Protein AF-A0A7W8KF29-F1 (afdb_monomer)

Foldseek 3Di:
DDPPPVVSLVVLLVLLLQLLLLLLLLLLLLLDLPDDLVSLLSSLVSLLVSLLSLLQSLLCLLVVDPDRPDSLQQSLNSLVSNLVSQDVVLVVDPNSVVLSCLSVPPPLLSQSSNLSRVQVCVVVVDQDDDVPCPDDRDHSSVSVVVSLVVLLCVVPVDPVVQVCQCPDPRVCSRSNVSSVVSSVSSLSNQLSSLVSQLVSDPRPSSVCRNVVSVVSNVVSNDVSVPPDDD

Organism: NCBI:txid1141878

Structure (mmCIF, N/CA/C/O backbone):
data_AF-A0A7W8KF29-F1
#
_entry.id   AF-A0A7W8KF29-F1
#
loop_
_atom_site.group_PDB
_atom_site.id
_atom_site.type_symbol
_atom_site.label_atom_id
_atom_site.label_alt_id
_atom_site.label_comp_id
_atom_site.label_asym_id
_atom_site.label_entity_id
_atom_site.label_seq_id
_atom_site.pdbx_PDB_ins_code
_atom_site.Cartn_x
_atom_site.Cartn_y
_atom_site.Cartn_z
_atom_site.occupancy
_atom_site.B_iso_or_equiv
_atom_site.auth_seq_id
_atom_site.auth_comp_id
_atom_site.auth_asym_id
_atom_site.auth_atom_id
_atom_site.pdbx_PDB_model_num
ATOM 1 N N . MET A 1 1 ? -20.566 -0.321 24.580 1.00 41.62 1 MET A N 1
ATOM 2 C CA . MET A 1 1 ? -19.941 -1.219 25.577 1.00 41.62 1 MET A CA 1
ATOM 3 C C . MET A 1 1 ? -18.452 -0.924 25.613 1.00 41.62 1 MET A C 1
ATOM 5 O O . MET A 1 1 ? -17.899 -0.627 24.564 1.00 41.62 1 MET A O 1
ATOM 9 N N . ALA A 1 2 ? -17.842 -0.889 26.799 1.00 40.31 2 ALA A N 1
ATOM 10 C CA . ALA A 1 2 ? -16.456 -0.461 26.976 1.00 40.31 2 ALA A CA 1
ATOM 11 C C . ALA A 1 2 ? -15.478 -1.483 26.369 1.00 40.31 2 ALA A C 1
ATOM 13 O O . ALA A 1 2 ? -15.371 -2.606 26.848 1.00 40.31 2 ALA A O 1
ATOM 14 N N . THR A 1 3 ? -14.762 -1.076 25.321 1.00 52.34 3 THR A N 1
ATOM 15 C CA . THR A 1 3 ? -13.618 -1.769 24.702 1.00 52.34 3 THR A CA 1
ATOM 16 C C . THR A 1 3 ? -12.354 -1.676 25.575 1.00 52.34 3 THR A C 1
ATOM 18 O O . THR A 1 3 ? -11.276 -1.374 25.071 1.00 52.34 3 THR A O 1
ATOM 21 N N . ASP A 1 4 ? -12.496 -1.891 26.884 1.00 54.28 4 ASP A N 1
ATOM 22 C CA . ASP A 1 4 ? -11.399 -1.909 27.867 1.00 54.28 4 ASP A CA 1
ATOM 23 C C . ASP A 1 4 ? -11.027 -3.348 28.271 1.00 54.28 4 ASP A C 1
ATOM 25 O O . ASP A 1 4 ? -10.423 -3.576 29.317 1.00 54.28 4 ASP A O 1
ATOM 29 N N . ASP A 1 5 ? -11.383 -4.338 27.446 1.00 64.25 5 ASP A N 1
ATOM 30 C CA . ASP A 1 5 ? -10.920 -5.712 27.626 1.00 64.25 5 ASP A CA 1
ATOM 31 C C . ASP A 1 5 ? -9.415 -5.793 27.284 1.00 64.25 5 ASP A C 1
ATOM 33 O O . ASP A 1 5 ? -9.029 -5.584 26.124 1.00 64.25 5 ASP A O 1
ATOM 37 N N . PRO A 1 6 ? -8.539 -6.088 28.264 1.00 60.31 6 PRO A N 1
ATOM 38 C CA . PRO A 1 6 ? -7.101 -6.179 28.038 1.00 60.31 6 PRO A CA 1
ATOM 39 C C . PRO A 1 6 ? -6.723 -7.289 27.045 1.00 60.31 6 PRO A C 1
ATOM 41 O O . PRO A 1 6 ? -5.713 -7.151 26.355 1.00 60.31 6 PRO A O 1
ATOM 44 N N . VAL A 1 7 ? -7.527 -8.353 26.918 1.00 65.62 7 VAL A N 1
ATOM 45 C CA . VAL A 1 7 ? -7.293 -9.442 25.954 1.00 65.62 7 VAL A CA 1
ATOM 46 C C . VAL A 1 7 ? -7.545 -8.955 24.529 1.00 65.62 7 VAL A C 1
ATOM 48 O O . VAL A 1 7 ? -6.733 -9.198 23.634 1.00 65.62 7 VAL A O 1
ATOM 51 N N . PHE A 1 8 ? -8.626 -8.201 24.322 1.00 70.19 8 PHE A N 1
ATOM 52 C CA . PHE A 1 8 ? -8.929 -7.581 23.033 1.00 70.19 8 PHE A CA 1
ATOM 53 C C . PHE A 1 8 ? -7.861 -6.551 22.640 1.00 70.19 8 PHE A C 1
ATOM 55 O O . PHE A 1 8 ? -7.354 -6.582 21.520 1.00 70.19 8 PHE A O 1
ATOM 62 N N . ALA A 1 9 ? -7.461 -5.680 23.572 1.00 66.25 9 ALA A N 1
ATOM 63 C CA . ALA A 1 9 ? -6.418 -4.682 23.334 1.00 66.25 9 ALA A CA 1
ATOM 64 C C . ALA A 1 9 ? -5.070 -5.320 22.954 1.00 66.25 9 ALA A C 1
ATOM 66 O O . ALA A 1 9 ? -4.414 -4.856 22.021 1.00 66.25 9 ALA A O 1
ATOM 67 N N . PHE A 1 10 ? -4.690 -6.405 23.634 1.00 67.62 10 PHE A N 1
ATOM 68 C CA . PHE A 1 10 ? -3.483 -7.172 23.331 1.00 67.62 10 PHE A CA 1
ATOM 69 C C . PHE A 1 10 ? -3.561 -7.856 21.959 1.00 67.62 10 PHE A C 1
ATOM 71 O O . PHE A 1 10 ? -2.603 -7.810 21.191 1.00 67.62 10 PHE A O 1
ATOM 78 N N . SER A 1 11 ? -4.714 -8.431 21.605 1.00 79.94 11 SER A N 1
ATOM 79 C CA . SER A 1 11 ? -4.923 -9.017 20.276 1.00 79.94 11 SER A CA 1
ATOM 80 C C . SER A 1 11 ? -4.808 -7.967 19.168 1.00 79.94 11 SER A C 1
ATOM 82 O O . SER A 1 11 ? -4.159 -8.217 18.158 1.00 79.94 11 SER A O 1
ATOM 84 N N . VAL A 1 12 ? -5.402 -6.785 19.350 1.00 81.19 12 VAL A N 1
ATOM 85 C CA . VAL A 1 12 ? -5.306 -5.676 18.385 1.00 81.19 12 VAL A CA 1
ATOM 86 C C . VAL A 1 12 ? -3.857 -5.223 18.212 1.00 81.19 12 VAL A C 1
ATOM 88 O O . VAL A 1 12 ? -3.416 -4.981 17.091 1.00 81.19 12 VAL A O 1
ATOM 91 N N . GLU A 1 13 ? -3.104 -5.136 19.306 1.00 83.50 13 GLU A N 1
ATOM 92 C CA . GLU A 1 13 ? -1.689 -4.776 19.274 1.00 83.50 13 GLU A CA 1
ATOM 93 C C . GLU A 1 13 ? -0.847 -5.774 18.472 1.00 83.50 13 GLU A C 1
ATOM 95 O O . GLU A 1 13 ? -0.068 -5.373 17.609 1.00 83.50 13 GLU A O 1
ATOM 100 N N . GLN A 1 14 ? -1.047 -7.072 18.699 1.00 85.12 14 GLN A N 1
ATOM 101 C CA . GLN A 1 14 ? -0.338 -8.114 17.959 1.00 85.12 14 GLN A CA 1
ATOM 102 C C . GLN A 1 14 ? -0.654 -8.091 16.463 1.00 85.12 14 GLN A C 1
ATOM 104 O O . GLN A 1 14 ? 0.243 -8.274 15.641 1.00 85.12 14 GLN A O 1
ATOM 109 N N . GLU A 1 15 ? -1.918 -7.884 16.095 1.00 87.19 15 GLU A N 1
ATOM 110 C CA . GLU A 1 15 ? -2.319 -7.810 14.689 1.00 87.19 15 GLU A CA 1
ATOM 111 C C . GLU A 1 15 ? -1.763 -6.548 14.011 1.00 87.19 15 GLU A C 1
ATOM 113 O O . GLU A 1 15 ? -1.320 -6.620 12.865 1.00 87.19 15 GLU A O 1
ATOM 118 N N . LEU A 1 16 ? -1.686 -5.421 14.731 1.00 88.06 16 LEU A N 1
ATOM 119 C CA . LEU A 1 16 ? -1.001 -4.214 14.256 1.00 88.06 16 LEU A CA 1
ATOM 120 C C . LEU A 1 16 ? 0.494 -4.430 14.050 1.00 88.06 16 LEU A C 1
ATOM 122 O O . LEU A 1 16 ? 1.040 -3.958 13.056 1.00 88.06 16 LEU A O 1
ATOM 126 N N . ASP A 1 17 ? 1.163 -5.122 14.968 1.00 88.19 17 ASP A N 1
ATOM 127 C CA . ASP A 1 17 ? 2.595 -5.385 14.847 1.00 88.19 17 ASP A CA 1
ATOM 128 C C . ASP A 1 17 ? 2.909 -6.321 13.686 1.00 88.19 17 ASP A C 1
ATOM 130 O O . ASP A 1 17 ? 3.855 -6.076 12.938 1.00 88.19 17 ASP A O 1
ATOM 134 N N . LYS A 1 18 ? 2.090 -7.357 13.487 1.00 90.06 18 LYS A N 1
ATOM 135 C CA . LYS A 1 18 ? 2.206 -8.246 12.325 1.00 90.06 18 LYS A CA 1
ATOM 136 C C . LYS A 1 18 ? 2.009 -7.467 11.026 1.00 90.06 18 LYS A C 1
ATOM 138 O O . LYS A 1 18 ? 2.866 -7.549 10.145 1.00 90.06 18 LYS A O 1
ATOM 143 N N . ALA A 1 19 ? 0.940 -6.674 10.932 1.00 92.25 19 ALA A N 1
ATOM 144 C CA . ALA A 1 19 ? 0.649 -5.875 9.746 1.00 92.25 19 ALA A CA 1
ATOM 145 C C . ALA A 1 19 ? 1.780 -4.878 9.454 1.00 92.25 19 ALA A C 1
ATOM 147 O O . ALA A 1 19 ? 2.290 -4.819 8.334 1.00 92.25 19 ALA A O 1
ATOM 148 N N . GLY A 1 20 ? 2.219 -4.146 10.480 1.00 91.38 20 GLY A N 1
ATOM 149 C CA . GLY A 1 20 ? 3.298 -3.170 10.392 1.00 91.38 20 GLY A CA 1
ATOM 150 C C . GLY A 1 20 ? 4.632 -3.795 9.985 1.00 91.38 20 GLY A C 1
ATOM 151 O O . GLY A 1 20 ? 5.314 -3.263 9.113 1.00 91.38 20 GLY A O 1
ATOM 152 N N . ALA A 1 21 ? 4.989 -4.961 10.529 1.00 91.94 21 ALA A N 1
ATOM 153 C CA . ALA A 1 21 ? 6.215 -5.664 10.154 1.00 91.94 21 ALA A CA 1
ATOM 154 C C . ALA A 1 21 ? 6.202 -6.125 8.685 1.00 91.94 21 ALA A C 1
ATOM 156 O O . ALA A 1 21 ? 7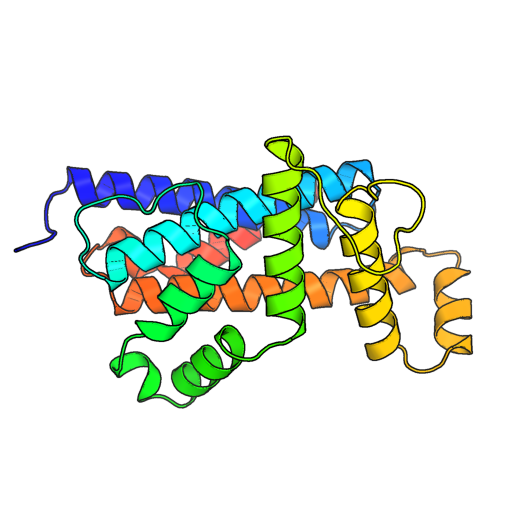.196 -5.953 7.975 1.00 91.94 21 ALA A O 1
ATOM 157 N N . LEU A 1 22 ? 5.076 -6.672 8.210 1.00 94.44 22 LEU A N 1
ATOM 158 C CA . LEU A 1 22 ? 4.904 -7.048 6.803 1.00 94.44 22 LEU A CA 1
ATOM 159 C C . LEU A 1 22 ? 5.031 -5.820 5.890 1.00 94.44 22 LEU A C 1
ATOM 161 O O . LEU A 1 22 ? 5.858 -5.810 4.979 1.00 94.44 22 LEU A O 1
ATOM 165 N N . LEU A 1 23 ? 4.289 -4.749 6.180 1.00 95.62 23 LEU A N 1
ATOM 166 C CA . LEU A 1 23 ? 4.317 -3.513 5.395 1.00 95.62 23 LEU A CA 1
ATOM 167 C C . LEU A 1 23 ? 5.706 -2.869 5.383 1.00 95.62 23 LEU A C 1
ATOM 169 O O . LEU A 1 23 ? 6.182 -2.462 4.325 1.00 95.62 23 LEU A O 1
ATOM 173 N N . ALA A 1 24 ? 6.387 -2.808 6.528 1.00 93.62 24 ALA A N 1
ATOM 174 C CA . ALA A 1 24 ? 7.739 -2.270 6.623 1.00 93.62 24 ALA A CA 1
ATOM 175 C C . ALA A 1 24 ? 8.726 -3.075 5.768 1.00 93.62 24 ALA A C 1
ATOM 177 O O . ALA A 1 24 ? 9.513 -2.492 5.018 1.00 93.62 24 ALA A O 1
ATOM 178 N N . ARG A 1 25 ? 8.653 -4.411 5.823 1.00 92.69 25 ARG A N 1
ATOM 179 C CA . ARG A 1 25 ? 9.516 -5.302 5.039 1.00 92.69 25 ARG A CA 1
ATOM 180 C C . ARG A 1 25 ? 9.241 -5.211 3.536 1.00 92.69 25 ARG A C 1
ATOM 182 O O . ARG A 1 25 ? 10.200 -5.190 2.757 1.00 92.69 25 ARG A O 1
ATOM 189 N N . GLY A 1 26 ? 7.971 -5.122 3.142 1.00 93.81 26 GLY A N 1
ATOM 190 C CA . GLY A 1 26 ? 7.542 -4.939 1.755 1.00 93.81 26 GLY A CA 1
ATOM 191 C C . GLY A 1 26 ? 7.970 -3.583 1.194 1.00 93.81 26 GLY A C 1
ATOM 192 O O . GLY A 1 26 ? 8.605 -3.523 0.146 1.00 93.81 26 GLY A O 1
ATOM 193 N N . LEU A 1 27 ? 7.731 -2.493 1.930 1.00 94.50 27 LEU A N 1
ATOM 194 C CA . LEU A 1 27 ? 8.137 -1.136 1.541 1.00 94.50 27 LEU A CA 1
ATOM 195 C C . LEU A 1 27 ? 9.655 -0.958 1.486 1.00 94.50 27 LEU A C 1
ATOM 197 O O . LEU A 1 27 ? 10.154 -0.202 0.653 1.00 94.50 27 LEU A O 1
ATOM 201 N N . ALA A 1 28 ? 10.395 -1.614 2.377 1.00 91.19 28 ALA A N 1
ATOM 202 C CA . ALA A 1 28 ? 11.850 -1.623 2.324 1.00 91.19 28 ALA A CA 1
ATOM 203 C C . ALA A 1 28 ? 12.361 -2.441 1.127 1.00 91.19 28 ALA A C 1
ATOM 205 O O . ALA A 1 28 ? 13.316 -2.030 0.477 1.00 91.19 28 ALA A O 1
ATOM 206 N N . GLY A 1 29 ? 11.695 -3.552 0.790 1.00 90.44 29 GLY A N 1
ATOM 207 C CA . GLY A 1 29 ? 11.991 -4.324 -0.416 1.00 90.44 29 GLY A CA 1
ATOM 208 C C . GLY A 1 29 ? 11.665 -3.573 -1.712 1.00 90.44 29 GLY A C 1
ATOM 209 O O . GLY A 1 29 ? 12.460 -3.630 -2.644 1.00 90.44 29 GLY A O 1
ATOM 210 N N . GLN A 1 30 ? 10.562 -2.816 -1.760 1.00 91.19 30 GLN A N 1
ATOM 211 C CA . GLN A 1 30 ? 10.228 -1.967 -2.911 1.00 91.19 30 GLN A CA 1
ATOM 212 C C . GLN A 1 30 ? 11.326 -0.930 -3.155 1.00 91.19 30 GLN A C 1
ATOM 214 O O . GLN A 1 30 ? 11.733 -0.728 -4.288 1.00 91.19 30 GLN A O 1
ATOM 219 N N . ARG A 1 31 ? 11.863 -0.316 -2.095 1.00 89.94 31 ARG A N 1
ATOM 220 C CA . ARG A 1 31 ? 12.940 0.686 -2.187 1.00 89.94 31 ARG A CA 1
ATOM 221 C C . ARG A 1 31 ? 14.338 0.091 -2.387 1.00 89.94 31 ARG A C 1
ATOM 223 O O . ARG A 1 31 ? 15.312 0.838 -2.342 1.00 89.94 31 ARG A O 1
ATOM 230 N N . ALA A 1 32 ? 14.469 -1.226 -2.540 1.00 84.88 32 ALA A N 1
ATOM 231 C CA . ALA A 1 32 ? 15.774 -1.858 -2.657 1.00 84.88 32 ALA A CA 1
ATOM 232 C C . ALA A 1 32 ? 16.368 -1.676 -4.071 1.00 84.88 32 ALA A C 1
ATOM 234 O O . ALA A 1 32 ? 15.650 -1.839 -5.060 1.00 84.88 32 ALA A O 1
ATOM 235 N N . PRO A 1 33 ? 17.691 -1.455 -4.190 1.00 72.31 33 PRO A N 1
ATOM 236 C CA . PRO A 1 33 ? 18.359 -1.252 -5.480 1.00 72.31 33 PRO A CA 1
ATOM 237 C C . PRO A 1 33 ? 18.442 -2.525 -6.345 1.00 72.31 33 PRO A C 1
ATOM 239 O O . PRO A 1 33 ? 18.649 -2.443 -7.552 1.00 72.31 33 PRO A O 1
ATOM 242 N N . HIS A 1 34 ? 18.268 -3.717 -5.759 1.00 69.19 34 HIS A N 1
ATOM 243 C CA . HIS A 1 34 ? 18.339 -5.013 -6.455 1.00 69.19 34 HIS A CA 1
ATOM 244 C C . HIS A 1 34 ? 16.956 -5.640 -6.662 1.00 69.19 34 HIS A C 1
ATOM 246 O O . HIS A 1 34 ? 16.685 -6.779 -6.273 1.00 69.19 34 HIS A O 1
ATOM 252 N N . TYR A 1 35 ? 16.064 -4.863 -7.264 1.00 69.19 35 TYR A N 1
ATOM 253 C CA . TYR A 1 35 ? 14.686 -5.251 -7.520 1.00 69.19 35 TYR A CA 1
ATOM 254 C C . TYR A 1 35 ? 14.589 -6.231 -8.707 1.00 69.19 35 TYR A C 1
ATOM 256 O O . TYR A 1 35 ? 14.689 -5.846 -9.870 1.00 69.19 35 TYR A O 1
ATOM 264 N N . THR A 1 36 ? 14.440 -7.525 -8.406 1.00 74.25 36 THR A N 1
ATOM 265 C CA . THR A 1 36 ? 14.268 -8.626 -9.380 1.00 74.25 36 THR A CA 1
ATOM 266 C C . THR A 1 36 ? 12.836 -9.167 -9.364 1.00 74.25 36 THR A C 1
ATOM 268 O O . THR A 1 36 ? 12.088 -8.884 -8.433 1.00 74.25 36 THR A O 1
ATOM 271 N N . ASP A 1 37 ? 12.448 -10.003 -10.334 1.00 71.75 37 ASP A N 1
ATOM 272 C CA . ASP A 1 37 ? 11.105 -10.613 -10.363 1.00 71.75 37 ASP A CA 1
ATOM 273 C C . ASP A 1 37 ? 10.808 -11.460 -9.110 1.00 71.75 37 ASP A C 1
ATOM 275 O O . ASP A 1 37 ? 9.741 -11.334 -8.510 1.00 71.75 37 ASP A O 1
ATOM 279 N N . THR A 1 38 ? 11.781 -12.244 -8.633 1.00 74.31 38 THR A N 1
ATOM 280 C CA . THR A 1 38 ? 11.658 -12.992 -7.369 1.00 74.31 38 THR A CA 1
ATOM 281 C C . THR A 1 38 ? 11.524 -12.056 -6.165 1.00 74.31 38 THR A C 1
ATOM 283 O O . THR A 1 38 ? 10.749 -12.328 -5.247 1.00 74.31 38 THR A O 1
ATOM 286 N N . ALA A 1 39 ? 12.252 -10.933 -6.157 1.00 82.94 39 ALA A N 1
ATOM 287 C CA . ALA A 1 39 ? 12.117 -9.928 -5.105 1.00 82.94 39 ALA A CA 1
ATOM 288 C C . ALA A 1 39 ? 10.740 -9.246 -5.153 1.00 82.94 39 ALA A C 1
ATOM 290 O O . ALA A 1 39 ? 10.134 -9.047 -4.103 1.00 82.94 39 ALA A O 1
ATOM 291 N N . ARG A 1 40 ? 10.216 -8.965 -6.353 1.00 87.56 40 ARG A N 1
ATOM 292 C CA . ARG A 1 40 ? 8.888 -8.381 -6.575 1.00 87.56 40 ARG A CA 1
ATOM 293 C C . ARG A 1 40 ? 7.782 -9.266 -6.013 1.00 87.56 40 ARG A C 1
ATOM 295 O O . ARG A 1 40 ? 6.943 -8.758 -5.278 1.00 87.56 40 ARG A O 1
ATOM 302 N N . PHE A 1 41 ? 7.821 -10.578 -6.251 1.00 88.50 41 PHE A N 1
ATOM 303 C CA . PHE A 1 41 ? 6.855 -11.508 -5.651 1.00 88.50 41 PHE A CA 1
ATOM 304 C C . PHE A 1 41 ? 6.836 -11.413 -4.116 1.00 88.50 41 PHE A C 1
ATOM 306 O O . PHE A 1 41 ? 5.773 -11.299 -3.509 1.00 88.50 41 PHE A O 1
ATOM 313 N N . LEU A 1 42 ? 8.012 -11.432 -3.476 1.00 90.12 42 LEU A N 1
ATOM 314 C CA . LEU A 1 42 ? 8.120 -11.334 -2.015 1.00 90.12 42 LEU A CA 1
ATOM 315 C C . LEU A 1 42 ? 7.673 -9.963 -1.488 1.00 90.12 42 LEU A C 1
ATOM 317 O O . LEU A 1 42 ? 7.055 -9.884 -0.430 1.00 90.12 42 LEU A O 1
ATOM 321 N N . VAL A 1 43 ? 7.948 -8.887 -2.228 1.00 92.31 43 VAL A N 1
ATOM 322 C CA . VAL A 1 43 ? 7.463 -7.539 -1.906 1.00 92.31 43 VAL A CA 1
ATOM 323 C C . VAL A 1 43 ? 5.941 -7.486 -1.971 1.00 92.31 43 VAL A C 1
ATOM 325 O O . VAL A 1 43 ? 5.313 -7.037 -1.017 1.00 92.31 43 VAL A O 1
ATOM 328 N N . MET A 1 44 ? 5.335 -7.993 -3.044 1.00 93.94 44 MET A N 1
ATOM 329 C CA . MET A 1 44 ? 3.879 -8.034 -3.197 1.00 93.94 44 MET A CA 1
ATOM 330 C C . MET A 1 44 ? 3.221 -8.914 -2.127 1.00 93.94 44 MET A C 1
ATOM 332 O O . MET A 1 44 ? 2.188 -8.537 -1.584 1.00 93.94 44 MET A O 1
ATOM 336 N N . LEU A 1 45 ? 3.846 -10.039 -1.760 1.00 93.00 45 LEU A N 1
ATOM 337 C CA . LEU A 1 45 ? 3.440 -10.890 -0.637 1.00 93.00 45 LEU A CA 1
ATOM 338 C C . LEU A 1 45 ? 3.362 -10.119 0.680 1.00 93.00 45 LEU A C 1
ATOM 340 O O . LEU A 1 45 ? 2.340 -10.178 1.367 1.00 93.00 45 LEU A O 1
ATOM 344 N N . ASP A 1 46 ? 4.433 -9.409 1.016 1.00 95.25 46 ASP A N 1
ATOM 345 C CA . ASP A 1 46 ? 4.532 -8.633 2.245 1.00 95.25 46 ASP A CA 1
ATOM 346 C C . ASP A 1 46 ? 3.533 -7.466 2.254 1.00 95.25 46 ASP A C 1
ATOM 348 O O . ASP A 1 46 ? 2.798 -7.275 3.225 1.00 95.25 46 ASP A O 1
ATOM 352 N N . LEU A 1 47 ? 3.460 -6.716 1.152 1.00 96.56 47 LEU A N 1
ATOM 353 C CA . LEU A 1 47 ? 2.562 -5.571 1.009 1.00 96.56 47 LEU A CA 1
ATOM 354 C C . LEU A 1 47 ? 1.090 -5.986 1.063 1.00 96.56 47 LEU A C 1
ATOM 356 O O . LEU A 1 47 ? 0.325 -5.372 1.802 1.00 96.56 47 LEU A O 1
ATOM 360 N N . ALA A 1 48 ? 0.693 -7.022 0.322 1.00 94.94 48 ALA A N 1
ATOM 361 C CA . ALA A 1 48 ? -0.698 -7.456 0.272 1.00 94.94 48 ALA A CA 1
ATOM 362 C C . ALA A 1 48 ? -1.162 -8.002 1.628 1.00 94.94 48 ALA A C 1
ATOM 364 O O . ALA A 1 48 ? -2.179 -7.553 2.154 1.00 94.94 48 ALA A O 1
ATOM 365 N N . GLY A 1 49 ? -0.369 -8.887 2.245 1.00 93.12 49 GLY A N 1
ATOM 366 C CA . GLY A 1 49 ? -0.711 -9.467 3.544 1.00 93.12 49 GLY A CA 1
ATOM 367 C C . GLY A 1 49 ? -0.789 -8.417 4.654 1.00 93.12 49 GLY A C 1
ATOM 368 O O . GLY A 1 49 ? -1.740 -8.408 5.438 1.00 93.12 49 GLY A O 1
ATOM 369 N N . GLY A 1 50 ? 0.179 -7.497 4.695 1.00 94.81 50 GLY A N 1
ATOM 370 C CA . GLY A 1 50 ? 0.193 -6.424 5.682 1.00 94.81 50 GLY A CA 1
ATOM 371 C C . GLY A 1 50 ? -0.939 -5.413 5.480 1.00 94.81 50 GLY A C 1
ATOM 372 O O . GLY A 1 50 ? -1.601 -5.027 6.445 1.00 94.81 50 GLY A O 1
ATOM 373 N N . LEU A 1 51 ? -1.221 -5.028 4.231 1.00 95.56 51 LEU A N 1
ATOM 374 C CA . LEU A 1 51 ? -2.301 -4.094 3.922 1.00 95.56 51 LEU A CA 1
ATOM 375 C C . LEU A 1 51 ? -3.674 -4.706 4.204 1.00 95.56 51 LEU A C 1
ATOM 377 O O . LEU A 1 51 ? -4.521 -4.028 4.784 1.00 95.56 51 LEU A O 1
ATOM 381 N N . ARG A 1 52 ? -3.884 -5.984 3.862 1.00 93.88 52 ARG A N 1
ATOM 382 C CA . ARG A 1 52 ? -5.105 -6.723 4.204 1.00 93.88 52 ARG A CA 1
ATOM 383 C C . ARG A 1 52 ? -5.376 -6.645 5.693 1.00 93.88 52 ARG A C 1
ATOM 385 O O . ARG A 1 52 ? -6.434 -6.177 6.099 1.00 93.88 52 ARG A O 1
ATOM 392 N N . GLN A 1 53 ? -4.410 -7.076 6.495 1.00 91.56 53 GLN A N 1
ATOM 393 C CA . GLN A 1 53 ? -4.554 -7.138 7.943 1.00 91.56 53 GLN A CA 1
ATOM 394 C C . GLN A 1 53 ? -4.857 -5.754 8.532 1.00 91.56 53 GLN A C 1
ATOM 396 O O . GLN A 1 53 ? -5.765 -5.616 9.352 1.00 91.56 53 GLN A O 1
ATOM 401 N N . LEU A 1 54 ? -4.168 -4.713 8.053 1.00 91.75 54 LEU A N 1
ATOM 402 C CA . LEU A 1 54 ? -4.389 -3.343 8.506 1.00 91.75 54 LEU A CA 1
ATOM 403 C C . LEU A 1 54 ? -5.771 -2.802 8.110 1.00 91.75 54 LEU A C 1
ATOM 405 O O . LEU A 1 54 ? -6.453 -2.205 8.942 1.00 91.75 54 LEU A O 1
ATOM 409 N N . LEU A 1 55 ? -6.208 -3.022 6.868 1.00 92.19 55 LEU A N 1
ATOM 410 C CA . LEU A 1 55 ? -7.522 -2.589 6.386 1.00 92.19 55 LEU A CA 1
ATOM 411 C C . LEU A 1 55 ? -8.663 -3.337 7.078 1.00 92.19 55 LEU A C 1
ATOM 413 O O . LEU A 1 55 ? -9.670 -2.726 7.428 1.00 92.19 55 LEU A O 1
ATOM 417 N N . GLN A 1 56 ? -8.507 -4.639 7.315 1.00 89.19 56 GLN A N 1
ATOM 418 C CA . GLN A 1 56 ? -9.478 -5.438 8.058 1.00 89.19 56 GLN A CA 1
ATOM 419 C C . GLN A 1 56 ? -9.625 -4.932 9.492 1.00 89.19 56 GLN A C 1
ATOM 421 O O . GLN A 1 56 ? -10.743 -4.765 9.981 1.00 89.19 56 GLN A O 1
ATOM 426 N N . LEU A 1 57 ? -8.501 -4.632 10.146 1.00 87.25 57 LEU A N 1
ATOM 427 C CA . LEU A 1 57 ? -8.504 -4.061 11.483 1.00 87.25 57 LEU A CA 1
ATOM 428 C C . LEU A 1 57 ? -9.135 -2.661 11.499 1.00 87.25 57 LEU A C 1
ATOM 430 O O . LEU A 1 57 ? -9.960 -2.371 12.365 1.00 87.25 57 LEU A O 1
ATOM 434 N N . ALA A 1 58 ? -8.796 -1.809 10.528 1.00 86.44 58 ALA A N 1
ATOM 435 C CA . ALA A 1 58 ? -9.398 -0.489 10.368 1.00 86.44 58 ALA A CA 1
ATOM 436 C C . ALA A 1 58 ? -10.911 -0.568 10.142 1.00 86.44 58 ALA A C 1
ATOM 438 O O . ALA A 1 58 ? -11.657 0.176 10.781 1.00 86.44 58 ALA A O 1
ATOM 439 N N . ALA A 1 59 ? -11.380 -1.492 9.304 1.00 84.38 59 ALA A N 1
ATOM 440 C CA . ALA A 1 59 ? -12.800 -1.721 9.077 1.00 84.38 59 ALA A CA 1
ATOM 441 C C . ALA A 1 59 ? -13.509 -2.198 10.355 1.00 84.38 59 ALA A C 1
ATOM 443 O O . ALA A 1 59 ? -14.526 -1.615 10.735 1.00 84.38 59 ALA A O 1
ATOM 444 N N . ALA A 1 60 ? -12.957 -3.196 11.054 1.00 81.38 60 ALA A N 1
ATOM 445 C CA . ALA A 1 60 ? -13.537 -3.736 12.286 1.00 81.38 60 ALA A CA 1
ATOM 446 C C . ALA A 1 60 ? -13.634 -2.670 13.393 1.00 81.38 60 ALA A C 1
ATOM 448 O O . ALA A 1 60 ? -14.697 -2.468 13.982 1.00 81.38 60 ALA A O 1
ATOM 449 N N . LEU A 1 61 ? -12.548 -1.925 13.630 1.00 78.25 61 LEU A N 1
ATOM 450 C CA . LEU A 1 61 ? -12.499 -0.902 14.678 1.00 78.25 61 LEU A CA 1
ATOM 451 C C . LEU A 1 61 ? -13.328 0.345 14.349 1.00 78.25 61 LEU A C 1
ATOM 453 O O . LEU A 1 61 ? -13.795 1.018 15.264 1.00 78.25 61 LEU A O 1
ATOM 457 N N . SER A 1 62 ? -13.539 0.656 13.068 1.00 74.88 62 SER A N 1
ATOM 458 C CA . SER A 1 62 ? -14.329 1.830 12.665 1.00 74.88 62 SER A CA 1
ATOM 459 C C . SER A 1 62 ? -15.833 1.546 12.613 1.00 74.88 62 SER A C 1
ATOM 461 O O . SER A 1 62 ? -16.639 2.434 12.883 1.00 74.88 62 SER A O 1
ATOM 463 N N . THR A 1 63 ? -16.234 0.312 12.294 1.00 70.25 63 THR A N 1
ATOM 464 C CA . THR A 1 63 ? -17.654 -0.061 12.150 1.00 70.25 63 THR A CA 1
ATOM 465 C C . THR A 1 63 ? -18.301 -0.561 13.439 1.00 70.25 63 THR A C 1
ATOM 467 O O . THR A 1 63 ? -19.514 -0.745 13.454 1.00 70.25 63 THR A O 1
ATOM 470 N N . HIS A 1 64 ? -17.532 -0.766 14.519 1.00 63.09 64 HIS A N 1
ATOM 471 C CA . HIS A 1 64 ? -17.999 -1.451 15.737 1.00 63.09 64 HIS A CA 1
ATOM 472 C C . HIS A 1 64 ? -18.679 -2.801 15.425 1.00 63.09 64 HIS A C 1
ATOM 474 O O . HIS A 1 64 ? -19.561 -3.242 16.159 1.00 63.09 64 HIS A O 1
ATOM 480 N N . SER A 1 65 ? -18.312 -3.433 14.304 1.00 52.38 65 SER A N 1
ATOM 481 C CA . SER A 1 65 ? -18.914 -4.686 13.864 1.00 52.38 65 SER A CA 1
ATOM 482 C C . SER A 1 65 ? -18.316 -5.846 14.657 1.00 52.38 65 SER A C 1
ATOM 484 O O . SER A 1 65 ? -17.095 -5.977 14.762 1.00 52.38 65 SER A O 1
ATOM 486 N N . GLU A 1 66 ? -19.181 -6.681 15.233 1.00 47.09 66 GLU A N 1
ATOM 487 C CA . GLU A 1 66 ? -18.792 -7.915 15.917 1.00 47.09 66 GLU A CA 1
ATOM 488 C C . GLU A 1 66 ? -18.396 -8.975 14.882 1.00 47.09 66 GLU A C 1
ATOM 490 O O . GLU A 1 66 ? -19.186 -9.829 14.491 1.00 47.09 66 GLU A O 1
ATOM 495 N N . GLY A 1 67 ? -17.158 -8.908 14.399 1.00 51.03 67 GLY A N 1
ATOM 496 C CA . GLY A 1 67 ? -16.573 -9.985 13.610 1.00 51.03 67 GLY A CA 1
ATOM 497 C C . GLY A 1 67 ? -15.401 -9.529 12.746 1.00 51.03 67 GLY A C 1
ATOM 498 O O . GLY A 1 67 ? -15.423 -8.417 12.215 1.00 51.03 67 GLY A O 1
ATOM 499 N N . PRO A 1 68 ? -14.362 -10.367 12.577 1.00 51.62 68 PRO A N 1
ATOM 500 C CA . PRO A 1 68 ? -13.333 -10.089 11.591 1.00 51.62 68 PRO A CA 1
ATOM 501 C C . PRO A 1 68 ? -13.985 -10.085 10.199 1.00 51.62 68 PRO A C 1
ATOM 503 O O . PRO A 1 68 ? -14.728 -11.018 9.880 1.00 51.62 68 PRO A O 1
ATOM 506 N N . PRO A 1 69 ? -13.738 -9.064 9.362 1.00 59.75 69 PRO A N 1
ATOM 507 C CA . PRO A 1 69 ? -14.221 -9.076 7.988 1.00 59.75 69 PRO A CA 1
ATOM 508 C C . PRO A 1 69 ? -13.708 -10.326 7.268 1.00 59.75 69 PRO A C 1
ATOM 510 O O . PRO A 1 69 ? -12.564 -10.748 7.471 1.00 59.75 69 PRO A O 1
ATOM 513 N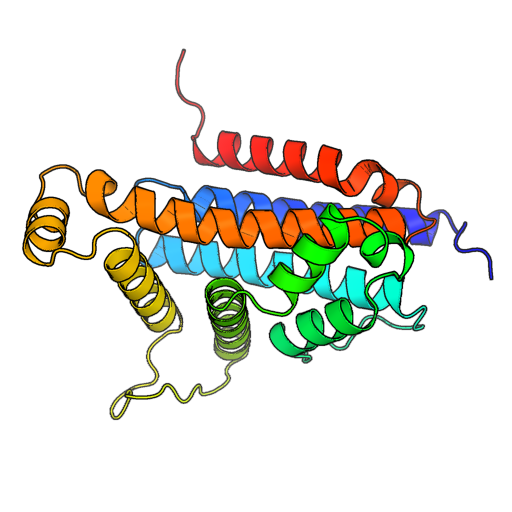 N . ASP A 1 70 ? -14.567 -10.916 6.436 1.00 66.81 70 ASP A N 1
ATOM 514 C CA . ASP A 1 70 ? -14.239 -12.120 5.681 1.00 66.81 70 ASP A CA 1
ATOM 515 C C . ASP A 1 70 ? -12.924 -11.913 4.902 1.00 66.81 70 ASP A C 1
ATOM 517 O O . ASP A 1 70 ? -12.683 -10.873 4.281 1.00 66.81 70 ASP A O 1
ATOM 521 N N . ARG A 1 71 ? -12.027 -12.902 4.970 1.00 67.25 71 ARG A N 1
ATOM 522 C CA . ARG A 1 71 ? -10.733 -12.868 4.272 1.00 67.25 71 ARG A CA 1
ATOM 523 C C . ARG A 1 71 ? -10.898 -12.859 2.756 1.00 67.25 71 ARG A C 1
ATOM 525 O O . ARG A 1 71 ? -9.943 -12.521 2.067 1.00 67.25 71 ARG A O 1
ATOM 532 N N . THR A 1 72 ? -12.084 -13.189 2.259 1.00 75.12 72 THR A N 1
ATOM 533 C CA . THR A 1 72 ? -12.433 -13.138 0.838 1.00 75.12 72 THR A CA 1
ATOM 534 C C . THR A 1 72 ? -12.748 -11.727 0.336 1.00 75.12 72 THR A C 1
ATOM 536 O O . THR A 1 72 ? -12.781 -11.519 -0.876 1.00 75.12 72 THR A O 1
ATOM 539 N N . VAL A 1 73 ? -12.964 -10.745 1.227 1.00 85.44 73 VAL A N 1
ATOM 540 C CA . VAL A 1 73 ? -13.308 -9.379 0.806 1.00 85.44 73 VAL A CA 1
ATOM 541 C C . VAL A 1 73 ? -12.124 -8.764 0.049 1.00 85.44 73 VAL A C 1
ATOM 543 O O . VAL A 1 73 ? -11.012 -8.753 0.589 1.00 85.44 73 VAL A O 1
ATOM 546 N N . PRO A 1 74 ? -12.328 -8.224 -1.166 1.00 90.62 74 PRO A N 1
ATOM 547 C CA . PRO A 1 74 ? -11.250 -7.606 -1.927 1.00 90.62 74 PRO A CA 1
ATOM 548 C C . PRO A 1 74 ? -10.594 -6.432 -1.187 1.00 90.62 74 PRO A C 1
ATOM 550 O O . PRO A 1 74 ? -11.286 -5.659 -0.518 1.00 90.62 74 PRO A O 1
ATOM 553 N N . LEU A 1 75 ? -9.277 -6.237 -1.335 1.00 93.00 75 LEU A N 1
ATOM 554 C CA . LEU A 1 75 ? -8.557 -5.135 -0.670 1.00 93.00 75 LEU A CA 1
ATOM 555 C C . LEU A 1 75 ? -9.133 -3.770 -1.034 1.00 93.00 75 LEU A C 1
ATOM 557 O O . LEU A 1 75 ? -9.257 -2.904 -0.171 1.00 93.00 75 LEU A O 1
ATOM 561 N N . LEU A 1 76 ? -9.517 -3.583 -2.299 1.00 91.06 76 LEU A N 1
ATOM 562 C CA . LEU A 1 76 ? -10.108 -2.328 -2.751 1.00 91.06 76 LEU A CA 1
ATOM 563 C C . LEU A 1 76 ? -11.456 -2.071 -2.062 1.00 91.06 76 LEU A C 1
ATOM 565 O O . LEU A 1 76 ? -11.716 -0.959 -1.613 1.00 91.06 76 LEU A O 1
ATOM 569 N N . THR A 1 77 ? -12.268 -3.115 -1.880 1.00 91.19 77 THR A N 1
ATOM 570 C CA . THR A 1 77 ? -13.528 -3.032 -1.131 1.00 91.19 77 THR A CA 1
ATOM 571 C C . THR A 1 77 ? -13.287 -2.723 0.346 1.00 91.19 77 THR A C 1
ATOM 573 O O . THR A 1 77 ? -14.025 -1.930 0.929 1.00 91.19 77 THR A O 1
ATOM 576 N N . LEU A 1 78 ? -12.245 -3.295 0.961 1.00 91.75 78 LEU A N 1
ATOM 577 C CA . LEU A 1 78 ? -11.863 -2.949 2.332 1.00 91.75 78 LEU A CA 1
ATOM 578 C C . LEU A 1 78 ? -11.411 -1.484 2.440 1.00 91.75 78 LEU A C 1
ATOM 580 O O . LEU A 1 78 ? -11.836 -0.790 3.361 1.00 91.75 78 LEU A O 1
ATOM 584 N N . LEU A 1 79 ? -10.604 -0.992 1.494 1.00 92.81 79 LEU A N 1
ATOM 585 C CA . LEU A 1 79 ? -10.189 0.412 1.440 1.00 92.81 79 LEU A CA 1
ATOM 586 C C . LEU A 1 79 ? -11.398 1.346 1.309 1.00 92.81 79 LEU A C 1
ATOM 588 O O . LEU A 1 79 ? -11.512 2.313 2.058 1.00 92.81 79 LEU A O 1
ATOM 592 N N . GLU A 1 80 ? -12.334 1.041 0.414 1.00 91.25 80 GLU A N 1
ATOM 593 C CA . GLU A 1 80 ? -13.565 1.819 0.239 1.00 91.25 80 GLU A CA 1
ATOM 594 C C . GLU A 1 80 ? -14.453 1.802 1.484 1.00 91.25 80 GLU A C 1
ATOM 596 O O . GLU A 1 80 ? -15.023 2.832 1.855 1.00 91.25 80 GLU A O 1
ATOM 601 N N . ALA A 1 81 ? -14.562 0.648 2.149 1.00 89.00 81 ALA A N 1
ATOM 602 C CA . ALA A 1 81 ? -15.295 0.528 3.400 1.00 89.00 81 ALA A CA 1
ATOM 603 C C . ALA A 1 81 ? -14.674 1.421 4.477 1.00 89.00 81 ALA A C 1
ATOM 605 O O . ALA A 1 81 ? -15.401 2.163 5.133 1.00 89.00 81 ALA A O 1
ATOM 606 N N . VAL A 1 82 ? -13.344 1.402 4.601 1.00 89.06 82 VAL A N 1
ATOM 607 C CA . VAL A 1 82 ? -12.581 2.249 5.524 1.00 89.06 82 VAL A CA 1
ATOM 608 C C . VAL A 1 82 ? -12.785 3.736 5.222 1.00 89.06 82 VAL A C 1
ATOM 610 O O . VAL A 1 82 ? -13.118 4.500 6.126 1.00 89.06 82 VAL A O 1
ATOM 613 N N . VAL A 1 83 ? -12.663 4.144 3.956 1.00 90.00 83 VAL A N 1
ATOM 614 C CA . VAL A 1 83 ? -12.882 5.532 3.518 1.00 90.00 83 VAL A CA 1
ATOM 615 C C . VAL A 1 83 ? -14.297 6.005 3.858 1.00 90.00 83 VAL A C 1
ATOM 617 O O . VAL A 1 83 ? -14.472 7.113 4.362 1.00 90.00 83 VAL A O 1
ATOM 620 N N . ARG A 1 84 ? -15.312 5.158 3.649 1.00 87.31 84 ARG A N 1
ATOM 621 C CA . ARG A 1 84 ? -16.719 5.489 3.928 1.00 87.31 84 ARG A CA 1
ATOM 622 C C . ARG A 1 84 ? -16.987 5.769 5.406 1.00 87.31 84 ARG A C 1
ATOM 624 O O . ARG A 1 84 ? -17.881 6.551 5.720 1.00 87.31 84 ARG A O 1
ATOM 631 N N . VAL A 1 85 ? -16.244 5.125 6.302 1.00 81.38 85 VAL A N 1
ATOM 632 C CA . VAL A 1 85 ? -16.399 5.268 7.757 1.00 81.38 85 VAL A CA 1
ATOM 633 C C . VAL A 1 85 ? -15.315 6.144 8.388 1.00 81.38 85 VAL A C 1
ATOM 635 O O . VAL A 1 85 ? -15.192 6.173 9.614 1.00 81.38 85 VAL A O 1
ATOM 638 N N . CYS A 1 86 ? -14.548 6.882 7.574 1.00 81.38 86 CYS A N 1
ATOM 639 C CA . CYS A 1 86 ? -13.578 7.858 8.060 1.00 81.38 86 CYS A CA 1
ATOM 640 C C . CYS A 1 86 ? -14.229 8.794 9.101 1.00 81.38 86 CYS A C 1
ATOM 642 O O . CYS A 1 86 ? -15.306 9.347 8.861 1.00 81.38 86 CYS A O 1
ATOM 644 N N . PRO A 1 87 ? -13.603 9.006 10.271 1.00 76.06 87 PRO A N 1
ATOM 645 C CA . PRO A 1 87 ? -14.184 9.767 11.351 1.00 76.06 87 PRO A CA 1
ATOM 646 C C . PRO A 1 87 ? -14.360 11.210 10.912 1.00 76.06 87 PRO A C 1
ATOM 648 O O . PRO A 1 87 ? -13.411 11.882 10.507 1.00 76.06 87 PRO A O 1
ATOM 651 N N . VAL A 1 88 ? -15.568 11.725 11.131 1.00 75.44 88 VAL A N 1
ATOM 652 C CA . VAL A 1 88 ? -15.917 13.133 10.898 1.00 75.44 88 VAL A CA 1
ATOM 653 C C . VAL A 1 88 ? -14.919 14.086 11.565 1.00 75.44 88 VAL A C 1
ATOM 655 O O . VAL A 1 88 ? -14.662 15.161 11.045 1.00 75.44 88 VAL A O 1
ATOM 658 N N . ARG A 1 89 ? -14.321 13.706 12.704 1.00 75.50 89 ARG A N 1
ATOM 659 C CA . ARG A 1 89 ? -13.299 14.521 13.385 1.00 75.50 89 ARG A CA 1
ATOM 660 C C . ARG A 1 89 ? -12.039 14.732 12.551 1.00 75.50 89 ARG A C 1
ATOM 662 O O . ARG A 1 89 ? -11.475 15.814 12.618 1.00 75.50 89 ARG A O 1
ATOM 669 N N . LEU A 1 90 ? -11.615 13.721 11.795 1.00 81.12 90 LEU A N 1
ATOM 670 C CA . LEU A 1 90 ? -10.465 13.830 10.904 1.00 81.12 90 LEU A CA 1
ATOM 671 C C . LEU A 1 90 ? -10.812 14.758 9.735 1.00 81.12 90 LEU A C 1
ATOM 673 O O . LEU A 1 90 ? -10.079 15.696 9.471 1.00 81.12 90 LEU A O 1
ATOM 677 N N . LEU A 1 91 ? -12.006 14.613 9.156 1.00 82.25 91 LEU A N 1
ATOM 678 C CA . LEU A 1 91 ? -12.508 15.501 8.098 1.00 82.25 91 LEU A CA 1
ATOM 679 C C . LEU A 1 91 ? -12.702 16.969 8.520 1.00 82.25 91 LEU A C 1
ATOM 681 O O . LEU A 1 91 ? -13.007 17.795 7.678 1.00 82.25 91 LEU A O 1
ATOM 685 N N . ARG A 1 92 ? -12.565 17.315 9.807 1.00 85.56 92 ARG A N 1
ATOM 686 C CA . ARG A 1 92 ? -12.633 18.712 10.277 1.00 85.56 92 ARG A CA 1
ATOM 687 C C . ARG A 1 92 ? -11.296 19.447 10.194 1.00 85.56 92 ARG A C 1
ATOM 689 O O . ARG A 1 92 ? -11.241 20.612 10.578 1.00 85.56 92 ARG A O 1
ATOM 696 N N . THR A 1 93 ? -10.222 18.775 9.785 1.00 86.69 93 THR A N 1
ATOM 697 C CA . THR A 1 93 ? -8.902 19.387 9.615 1.00 86.69 93 THR A CA 1
ATOM 698 C C . THR A 1 93 ? -8.490 19.334 8.150 1.00 86.69 93 THR A C 1
ATOM 700 O O . THR A 1 93 ? -8.744 18.340 7.472 1.00 86.69 93 THR A O 1
ATOM 703 N N . ASP A 1 94 ? -7.771 20.353 7.675 1.00 86.50 94 ASP A N 1
ATOM 704 C CA . ASP A 1 94 ? -7.224 20.377 6.309 1.00 86.50 94 ASP A CA 1
ATOM 705 C C . ASP A 1 94 ? -6.347 19.152 6.015 1.00 86.50 94 ASP A C 1
ATOM 707 O O . ASP A 1 94 ? -6.219 18.694 4.881 1.00 86.50 94 ASP A O 1
ATOM 711 N N . GLU A 1 95 ? -5.664 18.635 7.036 1.00 84.88 95 GLU A N 1
ATOM 712 C CA . GLU A 1 95 ? -4.868 17.415 6.932 1.00 84.88 95 GLU A CA 1
ATOM 713 C C . GLU A 1 95 ? -5.751 16.181 6.727 1.00 84.88 95 GLU A C 1
ATOM 715 O O . GLU A 1 95 ? -5.452 15.351 5.870 1.00 84.88 95 GLU A O 1
ATOM 720 N N . GLY A 1 96 ? -6.860 16.071 7.456 1.00 84.56 96 GLY A N 1
ATOM 721 C CA . GLY A 1 96 ? -7.762 14.940 7.321 1.00 84.56 96 GLY A CA 1
ATOM 722 C C . GLY A 1 96 ? -8.630 14.983 6.067 1.00 84.56 96 GLY A C 1
ATOM 723 O O . GLY A 1 96 ? -8.881 13.929 5.488 1.00 84.56 96 GLY A O 1
ATOM 724 N N . GLU A 1 97 ? -9.020 16.165 5.584 1.00 86.62 97 GLU A N 1
ATOM 725 C CA . GLU A 1 97 ? -9.654 16.315 4.267 1.00 86.62 97 GLU A CA 1
ATOM 726 C C . GLU A 1 97 ? -8.707 15.881 3.143 1.00 86.62 97 GLU A C 1
ATOM 728 O O . GLU A 1 97 ? -9.092 15.095 2.274 1.00 86.62 97 GLU A O 1
ATOM 733 N N . ARG A 1 98 ? -7.439 16.320 3.194 1.00 89.62 98 ARG A N 1
ATOM 734 C CA . ARG A 1 98 ? -6.401 15.882 2.248 1.00 89.62 98 ARG A CA 1
ATOM 735 C C . ARG A 1 98 ? -6.173 14.380 2.316 1.00 89.62 98 ARG A C 1
ATOM 737 O O . ARG A 1 98 ? -6.094 13.735 1.274 1.00 89.62 98 ARG A O 1
ATOM 744 N N . LEU A 1 99 ? -6.097 13.817 3.520 1.00 89.06 99 LEU A N 1
ATOM 745 C CA . LEU A 1 99 ? -5.913 12.383 3.702 1.00 89.06 99 LEU A CA 1
ATOM 746 C C . LEU A 1 99 ? -7.102 11.587 3.152 1.00 89.06 99 LEU A C 1
ATOM 748 O O . LEU A 1 99 ? -6.903 10.613 2.432 1.00 89.06 99 LEU A O 1
ATOM 752 N N . HIS A 1 100 ? -8.331 12.005 3.454 1.00 90.56 100 HIS A N 1
ATOM 753 C CA . HIS A 1 100 ? -9.523 11.376 2.899 1.00 90.56 100 HIS A CA 1
ATOM 754 C C . HIS A 1 100 ? -9.533 11.471 1.372 1.00 90.56 100 HIS A C 1
ATOM 756 O O . HIS A 1 100 ? -9.749 10.462 0.710 1.00 90.56 100 HIS A O 1
ATOM 762 N N . GLY A 1 101 ? -9.246 12.648 0.805 1.00 91.94 101 GLY A N 1
ATOM 763 C CA . GLY A 1 101 ? -9.145 12.839 -0.643 1.00 91.94 101 GLY A CA 1
ATOM 764 C C . GLY A 1 101 ? -8.092 11.934 -1.287 1.00 91.94 101 GLY A C 1
ATOM 765 O O . GLY A 1 101 ? -8.355 11.336 -2.327 1.00 91.94 101 GLY A O 1
ATOM 766 N N . PHE A 1 102 ? -6.939 11.767 -0.638 1.00 94.56 102 PHE A N 1
ATOM 767 C CA . PHE A 1 102 ? -5.895 10.841 -1.068 1.00 94.56 102 PHE A CA 1
ATOM 768 C C . PHE A 1 102 ? -6.378 9.382 -1.042 1.00 94.56 102 PHE A C 1
ATOM 770 O O . PHE A 1 102 ? -6.358 8.716 -2.075 1.00 94.56 102 PHE A O 1
ATOM 777 N N . LEU A 1 103 ? -6.885 8.893 0.096 1.00 91.81 103 LEU A N 1
ATOM 778 C CA . LEU A 1 103 ? -7.367 7.509 0.228 1.00 91.81 103 LEU A CA 1
ATOM 779 C C . LEU A 1 103 ? -8.546 7.207 -0.714 1.00 91.81 103 LEU A C 1
ATOM 781 O O . LEU A 1 103 ? -8.675 6.093 -1.217 1.00 91.81 103 LEU A O 1
ATOM 785 N N . ALA A 1 104 ? -9.402 8.199 -0.960 1.00 91.50 104 ALA A N 1
ATOM 786 C CA . ALA A 1 104 ? -10.593 8.078 -1.792 1.00 91.50 104 ALA A CA 1
ATOM 787 C C . ALA A 1 104 ? -10.340 8.318 -3.286 1.00 91.50 104 ALA A C 1
ATOM 789 O O . ALA A 1 104 ? -11.250 8.084 -4.084 1.00 91.50 104 ALA A O 1
ATOM 790 N N . GLY A 1 105 ? -9.182 8.846 -3.678 1.00 91.69 105 GLY A N 1
ATOM 791 C CA . GLY A 1 105 ? -9.028 9.470 -4.993 1.00 91.69 105 GLY A CA 1
ATOM 792 C C . GLY A 1 105 ? -7.690 9.257 -5.681 1.00 91.69 105 GLY A C 1
ATOM 793 O O . GLY A 1 105 ? -7.638 9.438 -6.896 1.00 91.69 105 GLY A O 1
ATOM 794 N N . ASP A 1 106 ? -6.634 8.858 -4.969 1.00 96.50 106 ASP A N 1
ATOM 795 C CA . ASP A 1 106 ? -5.320 8.703 -5.589 1.00 96.50 106 ASP A CA 1
ATOM 796 C C . ASP A 1 106 ? -5.319 7.518 -6.580 1.00 96.50 106 ASP A C 1
ATOM 798 O O . ASP A 1 106 ? -5.597 6.375 -6.191 1.00 96.50 106 ASP A O 1
ATOM 802 N N . PRO A 1 107 ? -5.051 7.765 -7.877 1.00 95.06 107 PRO A N 1
ATOM 803 C CA . PRO A 1 107 ? -5.151 6.733 -8.902 1.00 95.06 107 PRO A CA 1
ATOM 804 C C . PRO A 1 107 ? -4.059 5.671 -8.756 1.00 95.06 107 PRO A C 1
ATOM 806 O O . PRO A 1 107 ? -4.340 4.494 -8.963 1.00 95.06 107 PRO A O 1
ATOM 809 N N . LEU A 1 108 ? -2.847 6.066 -8.348 1.00 95.81 108 LEU A N 1
ATOM 810 C CA . LEU A 1 108 ? -1.734 5.136 -8.169 1.00 95.81 108 LEU A CA 1
ATOM 811 C C . LEU A 1 108 ? -1.965 4.252 -6.941 1.00 95.81 108 LEU A C 1
ATOM 813 O O . LEU A 1 108 ? -1.683 3.058 -6.980 1.00 95.81 108 LEU A O 1
ATOM 817 N N . LEU A 1 109 ? -2.541 4.806 -5.869 1.00 96.88 109 LEU A N 1
ATOM 818 C CA . LEU A 1 109 ? -2.959 4.019 -4.714 1.00 96.88 109 LEU A CA 1
ATOM 819 C C . LEU A 1 109 ? -3.977 2.955 -5.124 1.00 96.88 109 LEU A C 1
ATOM 821 O O . LEU A 1 109 ? -3.810 1.786 -4.788 1.00 96.88 109 LEU A O 1
ATOM 825 N N . ARG A 1 110 ? -5.029 3.345 -5.850 1.00 95.31 110 ARG A N 1
ATOM 826 C CA . ARG A 1 110 ? -6.073 2.409 -6.288 1.00 95.31 110 ARG A CA 1
ATOM 827 C C . ARG A 1 110 ? -5.532 1.311 -7.188 1.00 95.31 110 ARG A C 1
ATOM 829 O O . ARG A 1 110 ? -5.898 0.153 -7.002 1.00 95.31 110 ARG A O 1
ATOM 836 N N . GLU A 1 111 ? -4.668 1.671 -8.129 1.00 94.81 111 GLU A N 1
ATOM 837 C CA . GLU A 1 111 ? -4.011 0.715 -9.012 1.00 94.81 111 GLU A CA 1
ATOM 838 C C . GLU A 1 111 ? -3.153 -0.268 -8.208 1.00 94.81 111 GLU A C 1
ATOM 840 O O . GLU A 1 111 ? -3.373 -1.476 -8.292 1.00 94.81 111 GLU A O 1
ATOM 845 N N . ALA A 1 112 ? -2.274 0.228 -7.332 1.00 95.19 112 ALA A N 1
ATOM 846 C CA . ALA A 1 112 ? -1.433 -0.616 -6.487 1.00 95.19 112 ALA A CA 1
ATOM 847 C C . ALA A 1 112 ? -2.263 -1.561 -5.602 1.00 95.19 112 ALA A C 1
ATOM 849 O O . ALA A 1 112 ? -1.985 -2.757 -5.542 1.00 95.19 112 ALA A O 1
ATOM 850 N N . VAL A 1 113 ? -3.317 -1.061 -4.948 1.00 95.69 113 VAL A N 1
ATOM 851 C CA . VAL A 1 113 ? -4.204 -1.883 -4.106 1.00 95.69 113 VAL A CA 1
ATOM 852 C C . VAL A 1 113 ? -4.955 -2.927 -4.932 1.00 95.69 113 VAL A C 1
ATOM 854 O O . VAL A 1 113 ? -5.064 -4.074 -4.500 1.00 95.69 113 VAL A O 1
ATOM 857 N N . GLY A 1 114 ? -5.430 -2.568 -6.126 1.00 92.75 114 GLY A N 1
ATOM 858 C CA . GLY A 1 114 ? -6.074 -3.506 -7.046 1.00 92.75 114 GLY A CA 1
ATOM 859 C C . GLY A 1 114 ? -5.133 -4.622 -7.507 1.00 92.75 114 GLY A C 1
ATOM 860 O O . GLY A 1 114 ? -5.535 -5.783 -7.568 1.00 92.75 114 GLY A O 1
ATOM 861 N N . LEU A 1 115 ? -3.864 -4.303 -7.768 1.00 92.75 115 LEU A N 1
ATOM 862 C CA . LEU A 1 115 ? -2.853 -5.293 -8.142 1.00 92.75 115 LEU A CA 1
ATOM 863 C C . LEU A 1 115 ? -2.462 -6.210 -6.980 1.00 92.75 115 LEU A C 1
ATOM 865 O O . LEU A 1 115 ? -2.277 -7.409 -7.191 1.00 92.75 115 LEU A O 1
ATOM 869 N N . LEU A 1 116 ? -2.369 -5.681 -5.756 1.00 94.44 116 LEU A N 1
ATOM 870 C CA . LEU A 1 116 ? -2.140 -6.492 -4.556 1.00 94.44 116 LEU A CA 1
ATOM 871 C C . LEU A 1 116 ? -3.320 -7.434 -4.276 1.00 94.44 116 LEU A C 1
ATOM 873 O O . LEU A 1 116 ? -3.099 -8.590 -3.921 1.00 94.44 116 LEU A O 1
ATOM 877 N N . ASP A 1 117 ? -4.557 -6.981 -4.499 1.00 91.88 117 ASP A N 1
ATOM 878 C CA . ASP A 1 117 ? -5.750 -7.826 -4.376 1.00 91.88 117 ASP A CA 1
ATOM 879 C C . ASP A 1 117 ? -5.738 -8.965 -5.398 1.00 91.88 117 ASP A C 1
ATOM 881 O O . ASP A 1 117 ? -5.871 -10.141 -5.053 1.00 91.88 117 ASP A O 1
ATOM 885 N N . ALA A 1 118 ? -5.503 -8.619 -6.664 1.00 89.25 118 ALA A N 1
ATOM 886 C CA . ALA A 1 118 ? -5.371 -9.589 -7.736 1.00 89.25 118 ALA A CA 1
ATOM 887 C C . ALA A 1 118 ? -4.256 -10.600 -7.426 1.00 89.25 118 ALA A C 1
ATOM 889 O O . ALA A 1 118 ? -4.444 -11.801 -7.594 1.00 89.25 118 ALA A O 1
ATOM 890 N N . PHE A 1 119 ? -3.122 -10.147 -6.893 1.00 90.44 119 PHE A N 1
ATOM 891 C CA . PHE A 1 119 ? -2.041 -11.027 -6.467 1.00 90.44 119 PHE A CA 1
ATOM 892 C C . PHE A 1 119 ? -2.453 -12.029 -5.382 1.00 90.44 119 PHE A C 1
ATOM 894 O O . PHE A 1 119 ? -2.113 -13.211 -5.480 1.00 90.44 119 PHE A O 1
ATOM 901 N N . GLU A 1 120 ? -3.209 -11.607 -4.370 1.00 88.38 120 GLU A N 1
ATOM 902 C CA . GLU A 1 120 ? -3.718 -12.530 -3.350 1.00 88.38 120 GLU A CA 1
ATOM 903 C C . GLU A 1 120 ? -4.687 -13.556 -3.933 1.00 88.38 120 GLU A C 1
ATOM 905 O O . GLU A 1 120 ? -4.588 -14.742 -3.614 1.00 88.38 120 GLU A O 1
ATOM 910 N N . ARG A 1 121 ? -5.562 -13.125 -4.843 1.00 85.50 121 ARG A N 1
ATOM 911 C CA . ARG A 1 121 ? -6.491 -14.006 -5.557 1.00 85.50 121 ARG A CA 1
ATOM 912 C C . ARG A 1 121 ? -5.761 -15.020 -6.433 1.00 85.50 121 ARG A C 1
ATOM 914 O O . ARG A 1 121 ? -6.048 -16.212 -6.363 1.00 85.50 121 ARG A O 1
ATOM 921 N N . TYR A 1 122 ? -4.751 -14.580 -7.181 1.00 85.75 122 TYR A N 1
ATOM 922 C CA . TYR A 1 122 ? -3.877 -15.465 -7.955 1.00 85.75 122 TYR A CA 1
ATOM 923 C C . TYR A 1 122 ? -3.221 -16.527 -7.069 1.00 85.75 122 TYR A C 1
ATOM 925 O O . TYR A 1 122 ? -3.219 -17.710 -7.404 1.00 85.75 122 TYR A O 1
ATOM 933 N N . ARG A 1 123 ? -2.714 -16.131 -5.896 1.00 85.62 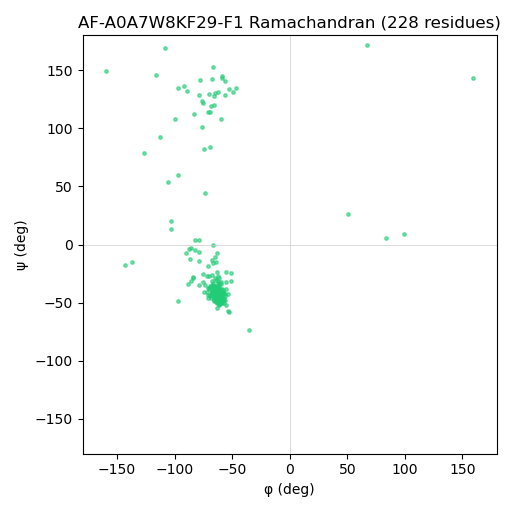123 ARG A N 1
ATOM 934 C CA . ARG A 1 123 ? -2.127 -17.067 -4.926 1.00 85.62 123 ARG A CA 1
ATOM 935 C C . ARG A 1 123 ? -3.138 -18.025 -4.303 1.00 85.62 123 ARG A C 1
ATOM 937 O O . ARG A 1 123 ? -2.744 -19.114 -3.895 1.00 85.62 123 ARG A O 1
ATOM 944 N N . ALA A 1 124 ? -4.406 -17.635 -4.234 1.00 83.88 124 ALA A N 1
ATOM 945 C CA . ALA A 1 124 ? -5.504 -18.502 -3.823 1.00 83.88 124 ALA A CA 1
ATOM 946 C C . ALA A 1 124 ? -5.973 -19.460 -4.939 1.00 83.88 124 ALA A C 1
ATOM 948 O O . ALA A 1 124 ? -6.776 -20.350 -4.670 1.00 83.88 124 ALA A O 1
ATOM 949 N N . GLY A 1 125 ? -5.445 -19.324 -6.161 1.00 79.31 125 GLY A N 1
ATOM 950 C CA . GLY A 1 125 ? -5.768 -20.178 -7.307 1.00 79.31 125 GLY A CA 1
ATOM 951 C C . GLY A 1 125 ? -6.792 -19.591 -8.283 1.00 79.31 125 GLY A C 1
ATOM 952 O O . GLY A 1 125 ? -7.220 -20.304 -9.191 1.00 79.31 125 GLY A O 1
ATOM 953 N N . ASP A 1 126 ? -7.175 -18.317 -8.138 1.00 77.25 126 ASP A N 1
ATOM 954 C CA . ASP A 1 126 ? -8.090 -17.656 -9.073 1.00 77.25 126 ASP A CA 1
ATOM 955 C C . ASP A 1 126 ? -7.451 -17.470 -10.458 1.00 77.25 126 ASP A C 1
ATOM 957 O O . ASP A 1 126 ? -6.285 -17.087 -10.601 1.00 77.25 126 ASP A O 1
ATOM 961 N N . VAL A 1 127 ? -8.262 -17.643 -11.506 1.00 69.62 127 VAL A N 1
ATOM 962 C CA . VAL A 1 127 ? -7.890 -17.267 -12.875 1.00 69.62 127 VAL A CA 1
ATOM 963 C C . VAL A 1 127 ? -8.162 -15.779 -13.070 1.00 69.62 127 VAL A C 1
ATOM 965 O O . VAL A 1 127 ? -9.312 -15.341 -13.098 1.00 69.62 127 VAL A O 1
ATOM 968 N N . LEU A 1 128 ? -7.099 -14.995 -13.229 1.00 64.56 128 LEU A N 1
ATOM 969 C CA . LEU A 1 128 ? -7.201 -13.557 -13.461 1.00 64.56 128 LEU A CA 1
ATOM 970 C C . LEU A 1 128 ? -7.295 -13.233 -14.954 1.00 64.56 128 LEU A C 1
ATOM 972 O O . LEU A 1 128 ? -6.487 -13.706 -15.758 1.00 64.56 128 LEU A O 1
ATOM 976 N N . VAL A 1 129 ? -8.258 -12.381 -15.312 1.00 63.50 129 VAL A N 1
ATOM 977 C CA . VAL A 1 129 ? -8.402 -11.830 -16.665 1.00 63.50 129 VAL A CA 1
ATOM 978 C C . VAL A 1 129 ? -7.806 -10.429 -16.679 1.00 63.50 129 VAL A C 1
ATOM 980 O O . VAL A 1 129 ? -8.375 -9.497 -16.116 1.00 63.50 129 VAL A O 1
ATOM 983 N N . TRP A 1 130 ? -6.654 -10.283 -17.328 1.00 62.19 130 TRP A N 1
ATOM 984 C CA . TRP A 1 130 ? -5.982 -8.996 -17.484 1.00 62.19 130 TRP A CA 1
ATOM 985 C C . TRP A 1 130 ? -6.324 -8.367 -18.845 1.00 62.19 130 TRP A C 1
ATOM 987 O O . TRP A 1 130 ? -6.251 -9.069 -19.862 1.00 62.19 130 TRP A O 1
ATOM 997 N N . PRO A 1 131 ? -6.655 -7.063 -18.915 1.00 52.72 131 PRO A N 1
ATOM 998 C CA . PRO A 1 131 ? -6.818 -6.365 -20.190 1.00 52.72 131 PRO A CA 1
ATOM 999 C C . PRO A 1 131 ? -5.543 -6.489 -21.045 1.00 52.72 131 PRO A C 1
ATOM 1001 O O . PRO A 1 131 ? -4.444 -6.240 -20.558 1.00 52.72 131 PRO A O 1
ATOM 1004 N N . GLY A 1 132 ? -5.664 -6.914 -22.309 1.00 51.66 132 GLY A N 1
ATOM 1005 C CA . GLY A 1 132 ? -4.520 -7.090 -23.224 1.00 51.66 132 GLY A CA 1
ATOM 1006 C C . GLY A 1 132 ? -3.759 -8.424 -23.104 1.00 51.66 132 GLY A C 1
ATOM 1007 O O . GLY A 1 132 ? -2.747 -8.627 -23.781 1.00 51.66 132 GLY A O 1
ATOM 1008 N N . ALA A 1 133 ? -4.229 -9.366 -22.281 1.00 49.47 133 ALA A N 1
ATOM 1009 C CA . ALA A 1 133 ? -3.628 -10.692 -22.127 1.00 49.47 133 ALA A CA 1
ATOM 1010 C C . ALA A 1 133 ? -4.330 -11.759 -22.987 1.00 49.47 133 ALA A C 1
ATOM 1012 O O . ALA A 1 133 ? -4.807 -12.769 -22.481 1.00 49.47 133 ALA A O 1
ATOM 1013 N N . GLU A 1 134 ? -4.359 -11.584 -24.310 1.00 51.88 134 GLU A N 1
ATOM 1014 C CA . GLU A 1 134 ? -5.048 -12.518 -25.221 1.00 51.88 134 GLU A CA 1
ATOM 1015 C C . GLU A 1 134 ? -4.420 -13.927 -25.307 1.00 51.88 134 GLU A C 1
ATOM 1017 O O . GLU A 1 134 ? -4.922 -14.768 -26.049 1.00 51.88 134 GLU A O 1
ATOM 1022 N N . ARG A 1 135 ? -3.317 -14.236 -24.595 1.00 48.62 135 ARG A N 1
ATOM 1023 C CA . ARG A 1 135 ? -2.615 -15.529 -24.776 1.00 48.62 135 ARG A CA 1
ATOM 1024 C C . ARG A 1 135 ? -2.123 -16.288 -23.539 1.00 48.62 135 ARG A C 1
ATOM 1026 O O . ARG A 1 135 ? -1.833 -17.468 -23.702 1.00 48.62 135 ARG A O 1
ATOM 1033 N N . ARG A 1 136 ? -2.037 -15.709 -22.334 1.00 50.09 136 ARG A N 1
ATOM 1034 C CA . ARG A 1 136 ? -1.700 -16.420 -21.072 1.00 50.09 136 ARG A CA 1
ATOM 1035 C C . ARG A 1 136 ? -2.180 -15.602 -19.868 1.00 50.09 136 ARG A C 1
ATOM 1037 O O . ARG A 1 136 ? -2.126 -14.376 -19.972 1.00 50.09 136 ARG A O 1
ATOM 1044 N N . PRO A 1 137 ? -2.557 -16.218 -18.728 1.00 51.91 137 PRO A N 1
ATOM 1045 C CA . PRO A 1 137 ? -2.646 -15.474 -17.478 1.00 51.91 137 PRO A CA 1
ATOM 1046 C C . PRO A 1 137 ? -1.254 -14.901 -17.193 1.00 51.91 137 PRO A C 1
ATOM 1048 O O . PRO A 1 137 ? -0.301 -15.640 -16.942 1.00 51.91 137 PRO A O 1
ATOM 1051 N N . ARG A 1 138 ? -1.101 -13.584 -17.350 1.00 64.38 138 ARG A N 1
ATOM 1052 C CA . ARG A 1 138 ? 0.130 -12.898 -16.959 1.00 64.38 138 ARG A CA 1
ATOM 1053 C C . ARG A 1 138 ? 0.170 -12.916 -15.434 1.00 64.38 138 ARG A C 1
ATOM 1055 O O . ARG A 1 138 ? -0.831 -12.615 -14.789 1.00 64.38 138 ARG A O 1
ATOM 1062 N N . ALA A 1 139 ? 1.289 -13.348 -14.869 1.00 74.62 139 ALA A N 1
ATOM 1063 C CA . ALA A 1 139 ? 1.471 -13.334 -13.426 1.00 74.62 139 ALA A CA 1
ATOM 1064 C C . ALA A 1 139 ? 1.320 -11.877 -12.913 1.00 74.62 139 ALA A C 1
ATOM 1066 O O . ALA A 1 139 ? 1.711 -10.958 -13.642 1.00 74.62 139 ALA A O 1
ATOM 1067 N N . PRO A 1 140 ? 0.721 -11.629 -11.733 1.00 79.75 140 PRO A N 1
ATOM 1068 C CA . PRO A 1 140 ? 0.497 -10.278 -11.195 1.00 79.75 140 PRO A CA 1
ATOM 1069 C C . PRO A 1 140 ? 1.747 -9.379 -11.166 1.00 79.75 140 PRO A C 1
ATOM 1071 O O . PRO A 1 140 ? 1.641 -8.159 -11.242 1.00 79.75 140 PRO A O 1
ATOM 1074 N N . GLU A 1 141 ? 2.937 -9.971 -11.123 1.00 84.44 141 GLU A N 1
ATOM 1075 C CA . GLU A 1 141 ? 4.240 -9.313 -11.201 1.00 84.44 141 GLU A CA 1
ATOM 1076 C C . GLU A 1 141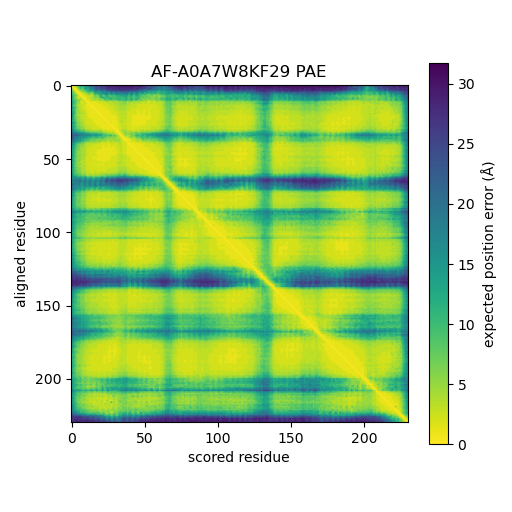 ? 4.430 -8.532 -12.510 1.00 84.44 141 GLU A C 1
ATOM 1078 O O . GLU A 1 141 ? 5.094 -7.496 -12.514 1.00 84.44 141 GLU A O 1
ATOM 1083 N N . PHE A 1 142 ? 3.838 -8.995 -13.618 1.00 84.12 142 PHE A N 1
ATOM 1084 C CA . PHE A 1 142 ? 3.847 -8.262 -14.886 1.00 84.12 142 PHE A CA 1
ATOM 1085 C C . PHE A 1 142 ? 2.956 -7.030 -14.823 1.00 84.12 142 PHE A C 1
ATOM 1087 O O . PHE A 1 142 ? 3.388 -5.959 -15.222 1.00 84.12 142 PHE A O 1
ATOM 1094 N N . ALA A 1 143 ? 1.744 -7.168 -14.286 1.00 85.75 143 ALA A N 1
ATOM 1095 C CA . ALA A 1 143 ? 0.837 -6.036 -14.134 1.00 85.75 143 ALA A CA 1
ATOM 1096 C C . ALA A 1 143 ? 1.421 -4.985 -13.169 1.00 85.75 143 ALA A C 1
ATOM 1098 O O . ALA A 1 143 ? 1.330 -3.788 -13.420 1.00 85.75 143 ALA A O 1
ATOM 1099 N N . TRP A 1 144 ? 2.116 -5.431 -12.119 1.00 90.19 144 TRP A N 1
ATOM 1100 C CA . TRP A 1 144 ? 2.894 -4.553 -11.245 1.00 90.19 144 TRP A CA 1
ATOM 1101 C C . TRP A 1 144 ? 4.024 -3.833 -11.985 1.00 90.19 144 TRP A C 1
ATOM 1103 O O . TRP A 1 144 ? 4.204 -2.630 -11.820 1.00 90.19 144 TRP A O 1
ATOM 1113 N N . ARG A 1 145 ? 4.761 -4.539 -12.846 1.00 88.56 145 ARG A N 1
ATOM 1114 C CA . ARG A 1 145 ? 5.797 -3.933 -13.689 1.00 88.56 145 ARG A CA 1
ATOM 1115 C C . ARG A 1 145 ? 5.224 -2.924 -14.691 1.00 88.56 145 ARG A C 1
ATOM 1117 O O . ARG A 1 145 ? 5.860 -1.905 -14.945 1.00 88.56 145 ARG A O 1
ATOM 1124 N N . ASP A 1 146 ? 4.050 -3.191 -15.254 1.00 89.12 146 ASP A N 1
ATOM 1125 C CA . ASP A 1 146 ? 3.372 -2.269 -16.171 1.00 89.12 146 ASP A CA 1
ATOM 1126 C C . ASP A 1 146 ? 2.949 -0.984 -15.431 1.00 89.12 146 ASP A C 1
ATOM 1128 O O . ASP A 1 146 ? 3.188 0.116 -15.931 1.00 89.12 146 ASP A O 1
ATOM 1132 N N . MET A 1 147 ? 2.443 -1.101 -14.196 1.00 92.69 147 MET A N 1
ATOM 1133 C CA . MET A 1 147 ? 2.203 0.050 -13.313 1.00 92.69 147 MET A CA 1
ATOM 1134 C C . MET A 1 147 ? 3.502 0.827 -13.031 1.00 92.69 147 MET A C 1
ATOM 1136 O O . MET A 1 147 ? 3.527 2.052 -13.140 1.00 92.69 147 MET A O 1
ATOM 1140 N N . GLU A 1 148 ? 4.609 0.146 -12.707 1.00 91.12 148 GLU A N 1
ATOM 1141 C CA . GLU A 1 148 ? 5.921 0.791 -12.517 1.00 91.12 148 GLU A CA 1
ATOM 1142 C C . GLU A 1 148 ? 6.372 1.543 -13.779 1.00 91.12 148 GLU A C 1
ATOM 1144 O O . GLU A 1 148 ? 6.906 2.650 -13.692 1.00 91.12 148 GLU A O 1
ATOM 1149 N N . HIS A 1 149 ? 6.110 0.988 -14.963 1.00 89.00 149 HIS A N 1
ATOM 1150 C CA . HIS A 1 149 ? 6.394 1.663 -16.222 1.00 89.00 149 HIS A CA 1
ATOM 1151 C C . HIS A 1 149 ? 5.553 2.933 -16.393 1.00 89.00 149 HIS A C 1
ATOM 1153 O O . HIS A 1 149 ? 6.109 3.982 -16.712 1.00 89.00 149 HIS A O 1
ATOM 1159 N N . ALA A 1 150 ? 4.251 2.878 -16.099 1.00 90.75 150 ALA A N 1
ATOM 1160 C CA . ALA A 1 150 ? 3.374 4.048 -16.138 1.00 90.75 150 ALA A CA 1
ATOM 1161 C C . ALA A 1 150 ? 3.816 5.141 -15.143 1.00 90.75 150 ALA A C 1
ATOM 1163 O O . ALA A 1 150 ? 3.769 6.335 -15.448 1.00 90.75 150 ALA A O 1
ATOM 1164 N N . VAL A 1 151 ? 4.315 4.755 -13.963 1.00 93.38 151 VAL A N 1
ATOM 1165 C CA . VAL A 1 151 ? 4.942 5.693 -13.015 1.00 93.38 151 VAL A CA 1
ATOM 1166 C C . VAL A 1 151 ? 6.201 6.315 -13.621 1.00 93.38 151 VAL A C 1
ATOM 1168 O O . VAL A 1 151 ? 6.383 7.530 -13.543 1.00 93.38 151 VAL A O 1
ATOM 1171 N N . ALA A 1 152 ? 7.047 5.522 -14.278 1.00 90.25 152 ALA A N 1
ATOM 1172 C CA . ALA A 1 152 ? 8.246 6.026 -14.940 1.00 90.25 152 ALA A CA 1
ATOM 1173 C C . ALA A 1 152 ? 7.929 7.015 -16.071 1.00 90.25 152 ALA A C 1
ATOM 1175 O O . ALA A 1 152 ? 8.625 8.017 -16.214 1.00 90.25 152 ALA A O 1
ATOM 1176 N N . GLU A 1 153 ? 6.878 6.773 -16.855 1.00 92.06 153 GLU A N 1
ATOM 1177 C CA . GLU A 1 153 ? 6.417 7.702 -17.895 1.00 92.06 153 GLU A CA 1
ATOM 1178 C C . GLU A 1 153 ? 5.965 9.046 -17.320 1.00 92.06 153 GLU A C 1
ATOM 1180 O O . GLU A 1 153 ? 6.181 10.086 -17.941 1.00 92.06 153 GLU A O 1
ATOM 1185 N N . ARG A 1 154 ? 5.390 9.043 -16.113 1.00 92.31 154 ARG A N 1
ATOM 1186 C CA . ARG A 1 154 ? 5.003 10.268 -15.401 1.00 92.31 154 ARG A CA 1
ATOM 1187 C C . ARG A 1 154 ? 6.200 11.015 -14.815 1.00 92.31 154 ARG A C 1
ATOM 1189 O O . ARG A 1 154 ? 6.216 12.241 -14.856 1.00 92.31 154 ARG A O 1
ATOM 1196 N N . LEU A 1 155 ? 7.169 10.295 -14.248 1.00 91.94 155 LEU A N 1
ATOM 1197 C CA . LEU A 1 155 ? 8.362 10.889 -13.629 1.00 91.94 155 LEU A CA 1
ATOM 1198 C C . LEU A 1 155 ? 9.352 11.425 -14.665 1.00 91.94 155 LEU A C 1
ATOM 1200 O O . LEU A 1 155 ? 9.997 12.445 -14.439 1.00 91.94 155 LEU A O 1
ATOM 1204 N N . PHE A 1 156 ? 9.455 10.742 -15.800 1.00 91.00 156 PHE A N 1
ATOM 1205 C CA . PHE A 1 156 ? 10.386 11.049 -16.875 1.00 91.00 156 PHE A CA 1
ATOM 1206 C C . PHE A 1 156 ? 9.591 11.165 -18.180 1.00 91.00 156 PHE A C 1
ATOM 1208 O O . PHE A 1 156 ? 9.548 10.202 -18.941 1.00 9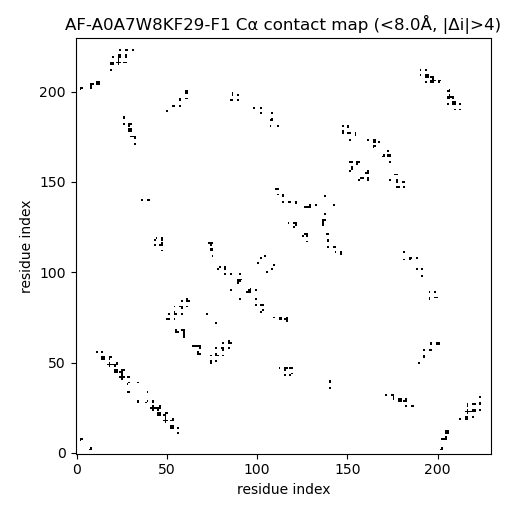1.00 156 PHE A O 1
ATOM 1215 N N . PRO A 1 157 ? 8.906 12.287 -18.454 1.00 88.62 157 PRO A N 1
ATOM 1216 C CA . PRO A 1 157 ? 8.010 12.399 -19.609 1.00 88.62 157 PRO A CA 1
ATOM 1217 C C . PRO A 1 157 ? 8.745 12.293 -20.952 1.00 88.62 157 PRO A C 1
ATOM 1219 O O . PRO A 1 157 ? 8.170 11.798 -21.925 1.00 88.62 157 PRO A O 1
ATOM 1222 N N . ASP A 1 158 ? 10.018 12.691 -20.998 1.00 91.94 158 ASP A N 1
ATOM 1223 C CA . ASP A 1 158 ? 10.847 12.604 -22.194 1.00 91.94 158 ASP A CA 1
ATOM 1224 C C . ASP A 1 158 ? 11.301 11.159 -22.475 1.00 91.94 158 ASP A C 1
ATOM 1226 O O . ASP A 1 158 ? 11.953 10.500 -21.660 1.00 91.94 158 ASP A O 1
ATOM 1230 N N . ALA A 1 159 ? 10.952 10.650 -23.658 1.00 87.50 159 ALA A N 1
ATOM 1231 C CA . ALA A 1 159 ? 11.257 9.277 -24.049 1.00 87.50 159 ALA A CA 1
ATOM 1232 C C . ALA A 1 159 ? 12.763 9.027 -24.251 1.00 87.50 159 ALA A C 1
ATOM 1234 O O . ALA A 1 159 ? 13.230 7.918 -23.978 1.00 87.50 159 ALA A O 1
ATOM 1235 N N . GLN A 1 160 ? 13.525 10.033 -24.696 1.00 84.94 160 GLN A N 1
ATOM 1236 C CA . GLN A 1 160 ? 14.973 9.910 -24.861 1.00 84.94 160 GLN A CA 1
ATOM 1237 C C . GLN A 1 160 ? 15.670 9.881 -23.502 1.00 84.94 160 GLN A C 1
ATOM 1239 O O . GLN A 1 160 ? 16.553 9.051 -23.298 1.00 84.94 160 GLN A O 1
ATOM 1244 N N . GLU A 1 161 ? 15.240 10.708 -22.549 1.00 85.94 161 GLU A N 1
ATOM 1245 C CA . GLU A 1 161 ? 15.730 10.680 -21.171 1.00 85.94 161 GLU A CA 1
ATOM 1246 C C . GLU A 1 161 ? 15.456 9.318 -20.516 1.00 85.94 161 GLU A C 1
ATOM 1248 O O . GLU A 1 161 ? 16.357 8.724 -19.916 1.00 85.94 161 GLU A O 1
ATOM 1253 N N . ARG A 1 162 ? 14.243 8.768 -20.684 1.00 86.56 162 ARG A N 1
ATOM 1254 C CA . ARG A 1 162 ? 13.915 7.413 -20.206 1.00 86.56 162 ARG A CA 1
ATOM 1255 C C . ARG A 1 162 ? 14.855 6.370 -20.792 1.00 86.56 162 ARG A C 1
ATOM 1257 O O . ARG A 1 162 ? 15.422 5.580 -20.041 1.00 86.56 162 ARG A O 1
ATOM 1264 N N . GLN A 1 163 ? 15.042 6.382 -22.110 1.00 82.88 163 GLN A N 1
ATOM 1265 C CA . GLN A 1 163 ? 15.914 5.429 -22.790 1.00 82.88 163 GLN A CA 1
ATOM 1266 C C . GLN A 1 163 ? 17.373 5.567 -22.325 1.00 82.88 163 GLN A C 1
ATOM 1268 O O . GLN A 1 163 ? 18.030 4.562 -22.072 1.00 82.88 163 GLN A O 1
ATOM 1273 N N . GLN A 1 164 ? 17.876 6.791 -22.146 1.00 84.69 164 GLN A N 1
ATOM 1274 C CA . GLN A 1 164 ? 19.232 7.035 -21.645 1.00 84.69 164 GLN A CA 1
ATOM 1275 C C . GLN A 1 164 ? 19.426 6.513 -20.217 1.00 84.69 164 GLN A C 1
ATOM 1277 O O . GLN A 1 164 ? 20.440 5.879 -19.934 1.00 84.69 164 GLN A O 1
ATOM 1282 N N . ARG A 1 165 ? 18.449 6.722 -19.325 1.00 83.31 165 ARG A N 1
ATOM 1283 C CA . ARG A 1 165 ? 18.494 6.217 -17.943 1.00 83.31 165 ARG A CA 1
ATOM 1284 C C . ARG A 1 165 ? 18.405 4.691 -17.887 1.00 83.31 165 ARG A C 1
ATOM 1286 O O . ARG A 1 165 ? 19.157 4.074 -17.139 1.00 83.31 165 ARG A O 1
ATOM 1293 N N . GLN A 1 166 ? 17.544 4.085 -18.708 1.00 80.06 166 GLN A N 1
ATOM 1294 C CA . GLN A 1 166 ? 17.407 2.626 -18.821 1.00 80.06 166 GLN A CA 1
ATOM 1295 C C . GLN A 1 166 ? 18.678 1.945 -19.343 1.00 80.06 166 GLN A C 1
ATOM 1297 O O . GLN A 1 166 ? 18.994 0.836 -18.923 1.00 80.06 166 GLN A O 1
ATOM 1302 N N . LEU A 1 167 ? 19.392 2.597 -20.265 1.00 82.62 167 LEU A N 1
ATOM 1303 C CA . LEU A 1 167 ? 20.644 2.097 -20.841 1.00 82.62 167 LEU A CA 1
ATOM 1304 C C . LEU A 1 167 ? 21.882 2.488 -20.023 1.00 82.62 167 LEU A C 1
ATOM 1306 O O . LEU A 1 167 ? 22.995 2.097 -20.379 1.00 82.62 167 LEU A O 1
ATOM 1310 N N . SER A 1 168 ? 21.715 3.283 -18.965 1.00 79.25 168 SER A N 1
ATOM 1311 C CA . SER A 1 168 ? 22.835 3.727 -18.146 1.00 79.25 168 SER A CA 1
ATOM 1312 C C . SER A 1 168 ? 23.475 2.549 -17.406 1.00 79.25 168 SER A C 1
ATOM 1314 O O . SER A 1 168 ? 22.832 1.544 -17.103 1.00 79.25 168 SER A O 1
ATOM 1316 N N . ALA A 1 169 ? 24.765 2.682 -17.093 1.00 72.19 169 ALA A N 1
ATOM 1317 C CA . ALA A 1 169 ? 25.505 1.674 -16.335 1.00 72.19 169 ALA A CA 1
ATOM 1318 C C . ALA A 1 169 ? 25.001 1.506 -14.888 1.00 72.19 169 ALA A C 1
ATOM 1320 O O . ALA A 1 169 ? 25.405 0.560 -14.215 1.00 72.19 169 ALA A O 1
ATOM 1321 N N . ASP A 1 170 ? 24.129 2.408 -14.423 1.00 79.81 170 ASP A N 1
ATOM 1322 C CA . ASP A 1 170 ? 23.468 2.346 -13.127 1.00 79.81 170 ASP A CA 1
ATOM 1323 C C . ASP A 1 170 ? 21.955 2.104 -13.303 1.00 79.81 170 ASP A C 1
ATOM 1325 O O . ASP A 1 170 ? 21.175 3.054 -13.413 1.00 79.81 170 ASP A O 1
ATOM 1329 N N . PRO A 1 171 ? 21.501 0.837 -13.292 1.00 69.75 171 PRO A N 1
ATOM 1330 C CA . PRO A 1 171 ? 20.079 0.506 -13.355 1.00 69.75 171 PRO A CA 1
ATOM 1331 C C . PRO A 1 171 ? 19.232 1.179 -12.258 1.00 69.75 171 PRO A C 1
ATOM 1333 O O . PRO A 1 171 ? 18.028 1.380 -12.449 1.00 69.75 171 PRO A O 1
ATOM 1336 N N . ALA A 1 172 ? 19.836 1.564 -11.125 1.00 79.81 172 ALA A N 1
ATOM 1337 C CA . ALA A 1 172 ? 19.130 2.248 -10.047 1.00 79.81 172 ALA A CA 1
ATOM 1338 C C . ALA A 1 172 ? 18.739 3.685 -10.430 1.00 79.81 172 ALA A C 1
ATOM 1340 O O . ALA A 1 172 ? 17.710 4.172 -9.966 1.00 79.81 172 ALA A O 1
ATOM 1341 N N . ALA A 1 173 ? 19.472 4.341 -11.337 1.00 80.62 173 ALA A N 1
ATOM 1342 C CA . ALA A 1 173 ? 19.176 5.705 -11.786 1.00 80.62 173 ALA A CA 1
ATOM 1343 C C . ALA A 1 173 ? 17.816 5.836 -12.500 1.00 80.62 173 ALA A C 1
ATOM 1345 O O . ALA A 1 173 ? 17.243 6.930 -12.550 1.00 80.62 173 ALA A O 1
ATOM 1346 N N . TYR A 1 174 ? 17.306 4.731 -13.053 1.00 83.19 174 TYR A N 1
ATOM 1347 C CA . TYR A 1 174 ? 15.963 4.645 -13.623 1.00 83.19 174 TYR A CA 1
ATOM 1348 C C . TYR A 1 174 ? 14.952 4.048 -12.637 1.00 83.19 174 TYR A C 1
ATOM 1350 O O . TYR A 1 174 ? 13.877 4.612 -12.444 1.00 83.19 174 TYR A O 1
ATOM 1358 N N . GLN A 1 175 ? 15.285 2.916 -12.008 1.00 86.19 175 GLN A N 1
ATOM 1359 C CA . GLN A 1 175 ? 14.317 2.142 -11.226 1.00 86.19 175 GLN A CA 1
ATOM 1360 C C . GLN A 1 175 ? 14.058 2.723 -9.828 1.00 86.19 175 GLN A C 1
ATOM 1362 O O . GLN A 1 175 ? 12.933 2.654 -9.338 1.00 86.19 175 GLN A O 1
ATOM 1367 N N . GLN A 1 176 ? 15.064 3.311 -9.174 1.00 88.88 176 GLN A N 1
ATOM 1368 C CA . GLN A 1 176 ? 14.933 3.782 -7.793 1.00 88.88 176 GLN A CA 1
ATOM 1369 C C . GLN A 1 176 ? 13.880 4.895 -7.643 1.00 88.88 176 GLN A C 1
ATOM 1371 O O . GLN A 1 176 ? 13.025 4.759 -6.770 1.00 88.88 176 GLN A O 1
ATOM 1376 N N . PRO A 1 177 ? 13.836 5.938 -8.501 1.00 90.81 177 PRO A N 1
ATOM 1377 C CA . PRO A 1 177 ? 12.810 6.980 -8.395 1.00 90.81 177 PRO A CA 1
ATOM 1378 C C . PRO A 1 177 ? 11.384 6.444 -8.585 1.00 90.81 177 PRO A C 1
ATOM 1380 O O . PRO A 1 177 ? 10.459 6.874 -7.899 1.00 90.81 177 PRO A O 1
ATOM 1383 N N . VAL A 1 178 ? 11.213 5.470 -9.483 1.00 91.81 178 VAL A N 1
ATOM 1384 C CA . VAL A 1 178 ? 9.932 4.784 -9.720 1.00 91.81 178 VAL A CA 1
ATOM 1385 C C . VAL A 1 178 ? 9.503 4.017 -8.473 1.00 91.81 178 VAL A C 1
ATOM 1387 O O . VAL A 1 178 ? 8.382 4.168 -7.986 1.00 91.81 178 VAL A O 1
ATOM 1390 N N . ASN A 1 179 ? 10.424 3.229 -7.921 1.00 92.25 179 ASN A N 1
ATOM 1391 C CA . ASN A 1 179 ? 10.200 2.449 -6.715 1.00 92.25 179 ASN A CA 1
ATOM 1392 C C . ASN A 1 179 ? 9.879 3.329 -5.504 1.00 92.25 179 ASN A C 1
ATOM 1394 O O . ASN A 1 179 ? 8.984 3.001 -4.721 1.00 92.25 179 ASN A O 1
ATOM 1398 N N . ASP A 1 180 ? 10.587 4.447 -5.359 1.00 92.44 180 ASP A N 1
ATOM 1399 C CA . ASP A 1 180 ? 10.380 5.407 -4.283 1.00 92.44 180 ASP A CA 1
ATOM 1400 C C . ASP A 1 180 ? 9.007 6.075 -4.373 1.00 92.44 180 ASP A C 1
ATOM 1402 O O . ASP A 1 180 ? 8.374 6.258 -3.333 1.00 92.44 180 ASP A O 1
ATOM 1406 N N . GLU A 1 181 ? 8.507 6.369 -5.575 1.00 95.69 181 GLU A N 1
ATOM 1407 C CA . GLU A 1 181 ? 7.174 6.948 -5.767 1.00 95.69 181 GLU A CA 1
ATOM 1408 C C . GLU A 1 181 ? 6.056 5.956 -5.410 1.00 95.69 181 GLU A C 1
ATOM 1410 O O . GLU A 1 181 ? 5.150 6.294 -4.641 1.00 95.69 181 GLU A O 1
ATOM 1415 N N . VAL A 1 182 ? 6.153 4.700 -5.863 1.00 95.19 182 VAL A N 1
ATOM 1416 C CA . VAL A 1 182 ? 5.215 3.632 -5.459 1.00 95.19 182 VAL A CA 1
ATOM 1417 C C . VAL A 1 182 ? 5.246 3.447 -3.940 1.00 95.19 182 VAL A C 1
ATOM 1419 O O . VAL A 1 182 ? 4.210 3.419 -3.267 1.00 95.19 182 VAL A O 1
ATOM 1422 N N . ALA A 1 183 ? 6.447 3.383 -3.363 1.00 94.50 183 ALA A N 1
ATOM 1423 C CA . ALA A 1 183 ? 6.613 3.220 -1.930 1.00 94.50 183 ALA A CA 1
ATOM 1424 C C . ALA A 1 183 ? 6.124 4.448 -1.146 1.00 94.50 183 ALA A C 1
ATOM 1426 O O . ALA A 1 183 ? 5.627 4.282 -0.031 1.00 94.50 183 ALA A O 1
ATOM 1427 N N . ARG A 1 184 ? 6.243 5.669 -1.685 1.00 95.44 184 ARG A N 1
ATOM 1428 C CA . ARG A 1 184 ? 5.716 6.907 -1.089 1.00 95.44 184 ARG A CA 1
ATOM 1429 C C . ARG A 1 184 ? 4.202 6.824 -0.963 1.00 95.44 184 ARG A C 1
ATOM 1431 O O . ARG A 1 184 ? 3.702 6.995 0.143 1.00 95.44 184 ARG A O 1
ATOM 1438 N N . VAL A 1 185 ? 3.498 6.498 -2.047 1.00 96.88 185 VAL A N 1
ATOM 1439 C CA . VAL A 1 185 ? 2.031 6.36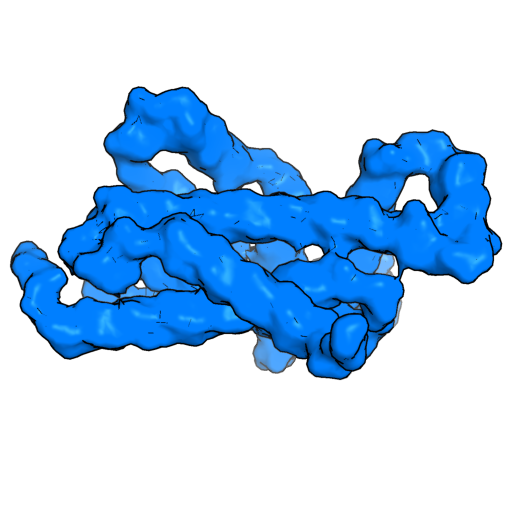7 -2.054 1.00 96.88 185 VAL A CA 1
ATOM 1440 C C . VAL A 1 185 ? 1.561 5.325 -1.042 1.00 96.88 185 VAL A C 1
ATOM 1442 O O . VAL A 1 185 ? 0.702 5.611 -0.207 1.00 96.88 185 VAL A O 1
ATOM 1445 N N . LEU A 1 186 ? 2.174 4.141 -1.040 1.00 96.25 186 LEU A N 1
ATOM 1446 C CA . LEU A 1 186 ? 1.834 3.099 -0.072 1.00 96.25 186 LEU A CA 1
ATOM 1447 C C . LEU A 1 186 ? 2.166 3.514 1.370 1.00 96.25 186 LEU A C 1
ATOM 1449 O O . LEU A 1 186 ? 1.380 3.249 2.274 1.00 96.25 186 LEU A O 1
ATOM 1453 N N . THR A 1 187 ? 3.280 4.219 1.597 1.00 94.75 187 THR A N 1
ATOM 1454 C CA . THR A 1 187 ? 3.621 4.749 2.930 1.00 94.75 187 THR A CA 1
ATOM 1455 C C . THR A 1 187 ? 2.570 5.758 3.399 1.00 94.75 187 THR A C 1
ATOM 1457 O O . THR A 1 187 ? 2.104 5.645 4.527 1.00 94.75 187 THR A O 1
ATOM 1460 N N . THR A 1 188 ? 2.145 6.691 2.540 1.00 93.62 188 THR A N 1
ATOM 1461 C CA . THR A 1 188 ? 1.094 7.671 2.861 1.00 93.62 188 THR A CA 1
ATOM 1462 C C . THR A 1 188 ? -0.243 6.991 3.161 1.00 93.62 188 THR A C 1
ATOM 1464 O O . THR A 1 188 ? -0.943 7.404 4.082 1.00 93.62 188 THR A O 1
ATOM 1467 N N . CYS A 1 189 ? -0.585 5.920 2.437 1.00 94.62 189 CYS A N 1
ATOM 1468 C CA . CYS A 1 189 ? -1.767 5.113 2.739 1.00 94.62 189 CYS A CA 1
ATOM 1469 C C . CYS A 1 189 ? -1.690 4.522 4.150 1.00 94.62 189 CYS A C 1
ATOM 1471 O O . CYS A 1 189 ? -2.609 4.705 4.946 1.00 94.62 189 CYS A O 1
ATOM 1473 N N . VAL A 1 190 ? -0.569 3.884 4.493 1.00 93.69 190 VAL A N 1
ATOM 1474 C CA . VAL A 1 190 ? -0.380 3.275 5.815 1.00 93.69 190 VAL A CA 1
ATOM 1475 C C . VAL A 1 190 ? -0.367 4.333 6.925 1.00 93.69 190 VAL A C 1
ATOM 1477 O O . VAL A 1 190 ? -1.074 4.165 7.915 1.00 93.69 190 VAL A O 1
ATOM 1480 N N . ASP A 1 191 ? 0.342 5.453 6.745 1.00 90.56 191 ASP A N 1
ATOM 1481 C CA . ASP A 1 191 ? 0.302 6.604 7.666 1.00 90.56 191 ASP A CA 1
ATOM 1482 C C . ASP A 1 191 ? -1.143 7.070 7.904 1.00 90.56 191 ASP A C 1
ATOM 1484 O O . ASP A 1 191 ? -1.557 7.341 9.038 1.00 90.56 191 ASP A O 1
ATOM 1488 N N . GLY A 1 192 ? -1.928 7.118 6.828 1.00 89.31 192 GLY A N 1
ATOM 1489 C CA . GLY A 1 192 ? -3.342 7.443 6.849 1.00 89.31 192 GLY A CA 1
ATOM 1490 C C . GLY A 1 192 ? -4.177 6.474 7.674 1.00 89.31 192 GLY A C 1
ATOM 1491 O O . GLY A 1 192 ? -4.945 6.896 8.539 1.00 89.31 192 GLY A O 1
ATOM 1492 N N . LEU A 1 193 ? -3.993 5.175 7.448 1.00 90.19 193 LEU A N 1
ATOM 1493 C CA . LEU A 1 193 ? -4.689 4.114 8.174 1.00 90.19 193 LEU A CA 1
ATOM 1494 C C . LEU A 1 193 ? -4.322 4.104 9.663 1.00 90.19 193 LEU A C 1
ATOM 1496 O O . LEU A 1 193 ? -5.207 3.963 10.502 1.00 90.19 193 LEU A O 1
ATOM 1500 N N . TYR A 1 194 ? -3.054 4.320 10.019 1.00 88.75 194 TYR A N 1
ATOM 1501 C CA . TYR A 1 194 ? -2.639 4.435 11.422 1.00 88.75 194 TYR A CA 1
ATOM 1502 C C . TYR A 1 194 ? -3.186 5.696 12.094 1.00 88.75 194 TYR A C 1
ATOM 1504 O O . TYR A 1 194 ? -3.567 5.653 13.265 1.00 88.75 194 TYR A O 1
ATOM 1512 N N . THR A 1 195 ? -3.260 6.813 11.368 1.00 86.94 195 THR A N 1
ATOM 1513 C CA . THR A 1 195 ? -3.871 8.049 11.875 1.00 86.94 195 THR A CA 1
ATOM 1514 C C . THR A 1 195 ? -5.362 7.851 12.117 1.00 86.94 195 THR A C 1
ATOM 1516 O O . THR A 1 195 ? -5.863 8.168 13.196 1.00 86.94 195 THR A O 1
ATOM 1519 N N . LEU A 1 196 ? -6.055 7.259 11.144 1.00 84.88 196 LEU A N 1
ATOM 1520 C CA . LEU A 1 196 ? -7.455 6.877 11.249 1.00 84.88 196 LEU A CA 1
ATOM 1521 C C . LEU A 1 196 ? -7.693 6.030 12.501 1.00 84.88 196 LEU A C 1
ATOM 1523 O O . LEU A 1 196 ? -8.470 6.414 13.371 1.00 84.88 196 LEU A O 1
ATOM 1527 N N . LEU A 1 197 ? -6.977 4.912 12.601 1.00 84.62 197 LEU A N 1
ATOM 1528 C CA . LEU A 1 197 ? -7.061 3.967 13.704 1.00 84.62 197 LEU A CA 1
ATOM 1529 C C . LEU A 1 197 ? -6.805 4.643 15.057 1.00 84.62 197 LEU A C 1
ATOM 1531 O O . LEU A 1 197 ? -7.535 4.407 16.019 1.00 84.62 197 LEU A O 1
ATOM 1535 N N . SER A 1 198 ? -5.803 5.521 15.135 1.00 84.62 198 SER A N 1
ATOM 1536 C CA . SER A 1 198 ? -5.474 6.258 16.359 1.00 84.62 198 SER A CA 1
ATOM 1537 C C . SER A 1 198 ? -6.585 7.214 16.799 1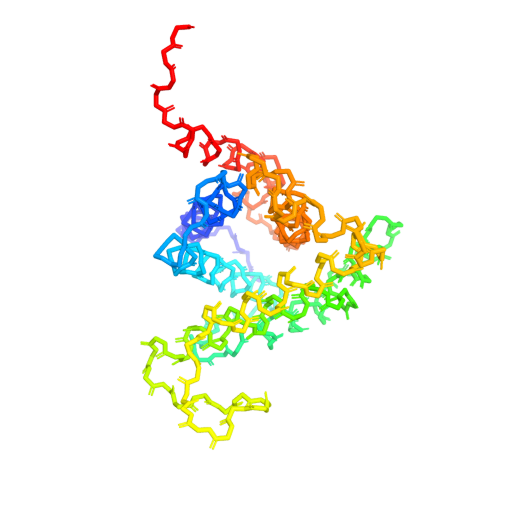.00 84.62 198 SER A C 1
ATOM 1539 O O . SER A 1 198 ? -6.711 7.483 17.993 1.00 84.62 198 SER A O 1
ATOM 1541 N N . VAL A 1 199 ? -7.360 7.760 15.858 1.00 80.69 199 VAL A N 1
ATOM 1542 C CA . VAL A 1 199 ? -8.449 8.711 16.134 1.00 80.69 199 VAL A CA 1
ATOM 1543 C C . VAL A 1 199 ? -9.774 7.994 16.404 1.00 80.69 199 VAL A C 1
ATOM 1545 O O . VAL A 1 199 ? -10.575 8.490 17.200 1.00 80.69 199 VAL A O 1
ATOM 1548 N N . THR A 1 200 ? -10.029 6.853 15.756 1.00 76.81 200 THR A N 1
ATOM 1549 C CA . THR A 1 200 ? -11.275 6.085 15.926 1.00 76.81 200 THR A CA 1
ATOM 1550 C C . THR A 1 200 ? -11.242 5.152 17.128 1.00 76.81 200 THR A C 1
ATOM 1552 O O . THR A 1 200 ? -12.290 4.887 17.715 1.00 76.81 200 THR A O 1
ATOM 1555 N N . SER A 1 201 ? -10.065 4.661 17.518 1.00 74.19 201 SER A N 1
ATOM 1556 C CA . SER A 1 201 ? -9.945 3.629 18.542 1.00 74.19 201 SER A CA 1
ATOM 1557 C C . SER A 1 201 ? -9.762 4.189 19.953 1.00 74.19 201 SER A C 1
ATOM 1559 O O . SER A 1 201 ? -8.937 5.066 20.223 1.00 74.19 201 SER A O 1
ATOM 1561 N N . ASN A 1 202 ? -10.478 3.593 20.908 1.00 70.62 202 ASN A N 1
ATOM 1562 C CA . ASN A 1 202 ? -10.218 3.797 22.333 1.00 70.62 202 ASN A CA 1
ATOM 1563 C C . ASN A 1 202 ? -9.077 2.916 22.869 1.00 70.62 202 ASN A C 1
ATOM 1565 O O . ASN A 1 202 ? -8.659 3.095 24.010 1.00 70.62 202 ASN A O 1
ATOM 1569 N N . VAL A 1 203 ? -8.530 2.014 22.048 1.00 72.75 203 VAL A N 1
ATOM 1570 C CA . VAL A 1 203 ? -7.475 1.079 22.448 1.00 72.75 203 VAL A CA 1
ATOM 1571 C C . VAL A 1 203 ? -6.127 1.797 22.538 1.00 72.75 203 VAL A C 1
ATOM 1573 O O . VAL A 1 203 ? -5.627 2.363 21.564 1.00 72.75 203 VAL A O 1
ATOM 1576 N N . LYS A 1 204 ? -5.487 1.725 23.711 1.00 70.38 204 LYS A N 1
ATOM 1577 C CA . LYS A 1 204 ? -4.198 2.382 23.994 1.00 70.38 204 LYS A CA 1
ATOM 1578 C C . LYS A 1 204 ? -3.087 1.999 23.005 1.00 70.38 204 LYS A C 1
ATOM 1580 O O . LYS A 1 204 ? -2.319 2.872 22.616 1.00 70.38 204 LYS A O 1
ATOM 1585 N N . ALA A 1 205 ? -3.036 0.738 22.571 1.00 65.94 205 ALA A N 1
ATOM 1586 C CA . ALA A 1 205 ? -2.052 0.245 21.602 1.00 65.94 205 ALA A CA 1
ATOM 1587 C C . ALA A 1 205 ? -2.141 0.934 20.229 1.00 65.94 205 ALA A C 1
ATOM 1589 O O . ALA A 1 205 ? -1.135 1.067 19.537 1.00 65.94 205 ALA A O 1
ATOM 1590 N N . VAL A 1 206 ? -3.335 1.400 19.856 1.00 73.44 206 VAL A N 1
ATOM 1591 C CA . VAL A 1 206 ? -3.605 2.058 18.575 1.00 73.44 206 VAL A CA 1
ATOM 1592 C C . VAL A 1 206 ? -3.251 3.549 18.626 1.00 73.44 206 VAL A C 1
ATOM 1594 O O . VAL A 1 206 ? -2.848 4.140 17.627 1.00 73.44 206 VAL A O 1
ATOM 1597 N N . ARG A 1 207 ? -3.331 4.162 19.813 1.00 69.69 207 ARG A N 1
ATOM 1598 C CA . ARG A 1 207 ? -3.071 5.598 20.028 1.00 69.69 207 ARG A CA 1
ATOM 1599 C C . ARG A 1 207 ? -1.617 6.019 19.808 1.00 69.69 207 ARG A C 1
ATOM 1601 O O . ARG A 1 207 ? -1.343 7.204 19.667 1.00 69.69 207 ARG A O 1
ATOM 1608 N N . THR A 1 208 ? -0.676 5.078 19.769 1.00 64.94 208 THR A N 1
ATOM 1609 C CA . THR A 1 208 ? 0.721 5.350 19.385 1.00 64.94 208 THR A CA 1
ATOM 1610 C C . THR A 1 208 ? 0.924 5.372 17.859 1.00 64.94 208 THR A C 1
ATOM 1612 O O . THR A 1 208 ? 2.049 5.561 17.392 1.00 64.94 208 THR A O 1
ATOM 1615 N N . GLY A 1 209 ? -0.169 5.221 17.093 1.00 69.38 209 GLY A N 1
ATOM 1616 C CA . GLY A 1 209 ? -0.256 4.803 15.694 1.00 69.38 209 GLY A CA 1
ATOM 1617 C C . GLY A 1 209 ? 0.863 5.265 14.755 1.00 69.38 209 GLY A C 1
ATOM 1618 O O . GLY A 1 209 ? 1.706 4.437 14.410 1.00 69.38 209 GLY A O 1
ATOM 1619 N N . PRO A 1 210 ? 0.925 6.545 14.340 1.00 75.12 210 PRO A N 1
ATOM 1620 C CA . PRO A 1 210 ? 1.905 6.988 13.341 1.00 75.12 210 PRO A CA 1
ATOM 1621 C C . PRO A 1 210 ? 3.360 6.934 13.824 1.00 75.12 210 PRO A C 1
ATOM 1623 O O . PRO A 1 210 ? 4.265 6.644 13.046 1.00 75.12 210 PRO A O 1
ATOM 1626 N N . ALA A 1 211 ? 3.609 7.201 15.109 1.00 80.06 211 ALA A N 1
ATOM 1627 C CA . ALA A 1 211 ? 4.962 7.164 15.665 1.00 80.06 211 ALA A CA 1
ATOM 1628 C C . ALA A 1 211 ? 5.499 5.725 15.727 1.00 80.06 211 ALA A C 1
ATOM 1630 O O . ALA A 1 211 ? 6.632 5.474 15.316 1.00 80.06 211 ALA A O 1
ATOM 1631 N N . ARG A 1 212 ? 4.665 4.777 16.177 1.00 81.75 212 ARG A N 1
ATOM 1632 C CA . ARG A 1 212 ? 4.985 3.341 16.191 1.00 81.75 212 ARG A CA 1
ATOM 1633 C C . ARG A 1 212 ? 5.216 2.812 14.776 1.00 81.75 212 ARG A C 1
ATOM 1635 O O . ARG A 1 212 ? 6.215 2.142 14.531 1.00 81.75 212 ARG A O 1
ATOM 1642 N N . TRP A 1 213 ? 4.335 3.160 13.840 1.00 89.00 213 TRP A N 1
ATOM 1643 C CA . TRP A 1 213 ? 4.482 2.788 12.435 1.00 89.00 213 TRP A CA 1
ATOM 1644 C C . TRP A 1 213 ? 5.808 3.285 11.839 1.00 89.00 213 TRP A C 1
ATOM 1646 O O . TRP A 1 213 ? 6.546 2.509 11.233 1.00 89.00 213 TRP A O 1
ATOM 1656 N N . ARG A 1 214 ? 6.179 4.550 12.072 1.00 87.69 214 ARG A N 1
ATOM 1657 C CA . ARG A 1 214 ? 7.460 5.092 11.586 1.00 87.69 214 ARG A CA 1
ATOM 1658 C C . ARG A 1 214 ? 8.670 4.343 12.149 1.00 87.69 214 ARG A C 1
ATOM 1660 O O . ARG A 1 214 ? 9.606 4.083 11.400 1.00 87.69 214 ARG A O 1
ATOM 1667 N N . GLN A 1 215 ? 8.633 3.926 13.417 1.00 86.75 215 GLN A N 1
ATOM 1668 C CA . GLN A 1 215 ? 9.689 3.087 14.001 1.00 86.75 215 GLN A CA 1
ATOM 1669 C C . GLN A 1 215 ? 9.793 1.717 13.313 1.00 86.75 215 GLN A C 1
ATOM 1671 O O . GLN A 1 215 ? 10.896 1.268 13.003 1.00 86.75 215 GLN A O 1
ATOM 1676 N N . GLN A 1 216 ? 8.661 1.064 13.030 1.00 86.25 216 GLN A N 1
ATOM 1677 C CA . GLN A 1 216 ? 8.637 -0.208 12.295 1.00 86.25 216 GLN A CA 1
ATOM 1678 C C . GLN A 1 216 ? 9.176 -0.041 10.871 1.00 86.25 216 GLN A C 1
ATOM 1680 O O . GLN A 1 216 ? 9.980 -0.854 10.415 1.00 86.25 216 GLN A O 1
ATOM 1685 N N . LEU A 1 217 ? 8.799 1.043 10.190 1.00 86.81 217 LEU A N 1
ATOM 1686 C CA . LEU A 1 217 ? 9.298 1.369 8.858 1.00 86.81 217 LEU A CA 1
ATOM 1687 C C . LEU A 1 217 ? 10.819 1.579 8.853 1.00 86.81 217 LEU A C 1
ATOM 1689 O O . LEU A 1 217 ? 11.510 1.065 7.973 1.00 86.81 217 LEU A O 1
ATOM 1693 N N . GLU A 1 218 ? 11.359 2.307 9.833 1.00 87.56 218 GLU A N 1
ATOM 1694 C CA . GLU A 1 218 ? 12.807 2.468 10.004 1.00 87.56 218 GLU A CA 1
ATOM 1695 C C . GLU A 1 218 ? 13.509 1.135 10.267 1.00 87.56 218 GLU A C 1
ATOM 1697 O O . GLU A 1 218 ? 14.569 0.875 9.696 1.00 87.56 218 GLU A O 1
ATOM 1702 N N . HIS A 1 219 ? 12.921 0.282 11.103 1.00 86.31 219 HIS A N 1
ATOM 1703 C CA . HIS A 1 219 ? 13.464 -1.038 11.393 1.00 86.31 219 HIS A CA 1
ATOM 1704 C C . HIS A 1 219 ? 13.527 -1.912 10.134 1.00 86.31 219 HIS A C 1
ATOM 1706 O O . HIS A 1 219 ? 14.600 -2.410 9.798 1.00 86.31 219 HIS A O 1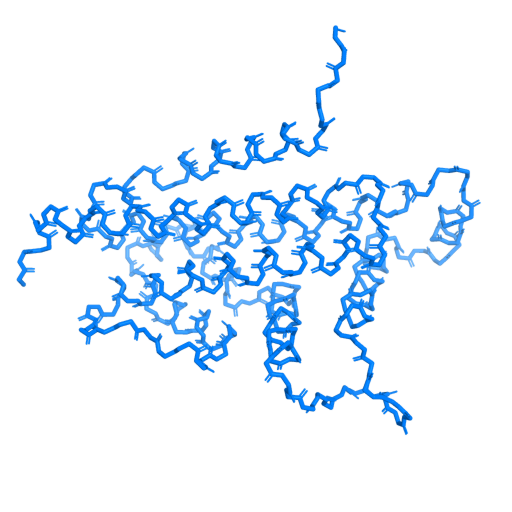
ATOM 1712 N N . GLY A 1 220 ? 12.434 -2.001 9.369 1.00 79.31 220 GLY A N 1
ATOM 1713 C CA . GLY A 1 220 ? 12.399 -2.765 8.118 1.00 79.31 220 GLY A CA 1
ATOM 1714 C C . GLY A 1 220 ? 13.413 -2.269 7.081 1.00 79.31 220 GLY A C 1
ATOM 1715 O O . GLY A 1 220 ? 14.018 -3.072 6.367 1.00 79.31 220 GLY A O 1
ATOM 1716 N N . ARG A 1 221 ? 13.678 -0.953 7.030 1.00 84.69 221 ARG A N 1
ATOM 1717 C CA . ARG A 1 221 ? 14.758 -0.388 6.198 1.00 84.69 221 ARG A CA 1
ATOM 1718 C C . ARG A 1 221 ? 16.138 -0.882 6.637 1.00 84.69 221 ARG A C 1
ATOM 1720 O O . ARG A 1 221 ? 16.941 -1.241 5.780 1.00 84.69 221 ARG A O 1
ATOM 1727 N N . ARG A 1 222 ? 16.413 -0.925 7.947 1.00 84.88 222 ARG A N 1
ATOM 1728 C CA . ARG A 1 222 ? 17.697 -1.410 8.492 1.00 84.88 222 ARG A CA 1
ATOM 1729 C C . ARG A 1 222 ? 17.900 -2.902 8.240 1.00 84.88 222 ARG A C 1
ATOM 1731 O O . ARG A 1 222 ? 18.987 -3.296 7.839 1.00 84.88 222 ARG A O 1
ATOM 1738 N N . GLU A 1 223 ? 16.865 -3.722 8.414 1.00 82.06 223 GLU A N 1
ATOM 1739 C CA . GLU A 1 223 ? 16.948 -5.166 8.153 1.00 82.06 223 GLU A CA 1
ATOM 1740 C C . GLU A 1 223 ? 17.265 -5.474 6.682 1.00 82.06 223 GLU A C 1
ATOM 1742 O O . GLU A 1 223 ? 18.087 -6.341 6.386 1.00 82.06 223 GLU A O 1
ATOM 1747 N N . ARG A 1 224 ? 16.650 -4.737 5.746 1.00 74.06 224 ARG A N 1
ATOM 1748 C CA . ARG A 1 224 ? 16.878 -4.912 4.301 1.00 74.06 224 ARG A CA 1
ATOM 1749 C C . ARG A 1 224 ? 18.211 -4.346 3.815 1.00 74.06 224 ARG A C 1
ATOM 1751 O O . ARG A 1 224 ? 18.732 -4.850 2.825 1.00 74.06 224 ARG A O 1
ATOM 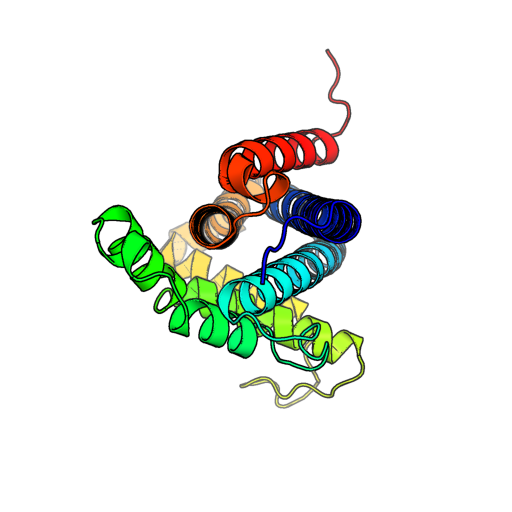1758 N N . ALA A 1 225 ? 18.775 -3.352 4.503 1.00 66.31 225 ALA A N 1
ATOM 1759 C CA . ALA A 1 225 ? 20.128 -2.868 4.227 1.00 66.31 225 ALA A CA 1
ATOM 1760 C C . ALA A 1 225 ? 21.213 -3.913 4.578 1.00 66.31 225 ALA A C 1
ATOM 1762 O O . ALA A 1 225 ? 22.359 -3.774 4.151 1.00 66.31 225 ALA A O 1
ATOM 1763 N N . GLY A 1 226 ? 20.851 -4.974 5.316 1.00 50.78 226 GLY A N 1
ATOM 1764 C CA . GLY A 1 226 ? 21.786 -5.954 5.861 1.00 50.78 226 GLY A CA 1
ATOM 1765 C C . GLY A 1 226 ? 22.698 -5.343 6.935 1.00 50.78 226 GLY A C 1
ATOM 1766 O O . GLY A 1 226 ? 22.707 -4.128 7.142 1.00 50.78 226 GLY A O 1
ATOM 1767 N N . PRO A 1 227 ? 23.496 -6.157 7.646 1.00 44.66 227 PRO A N 1
ATOM 1768 C CA . PRO A 1 227 ? 24.568 -5.641 8.485 1.00 44.66 227 PRO A CA 1
ATOM 1769 C C . PRO A 1 227 ? 25.670 -5.060 7.583 1.00 44.66 227 PRO A C 1
ATOM 1771 O O . PRO A 1 227 ? 26.641 -5.730 7.232 1.00 44.66 227 PRO A O 1
ATOM 1774 N N . GLY A 1 228 ? 25.497 -3.807 7.165 1.00 42.19 228 GLY A N 1
ATOM 1775 C CA . GLY A 1 228 ? 26.549 -2.996 6.570 1.00 42.19 228 GLY A CA 1
ATOM 1776 C C . GLY A 1 228 ? 27.620 -2.711 7.619 1.00 42.19 228 GLY A C 1
ATOM 1777 O O . GLY A 1 228 ? 27.336 -2.169 8.682 1.00 42.19 228 GLY A O 1
ATOM 1778 N N . ARG A 1 229 ? 28.840 -3.154 7.319 1.00 43.50 229 ARG A N 1
ATOM 1779 C CA . ARG A 1 229 ? 30.081 -2.917 8.059 1.00 43.50 229 ARG A CA 1
ATOM 1780 C C . ARG A 1 229 ? 30.236 -1.437 8.439 1.00 43.50 229 ARG A C 1
ATOM 1782 O O . ARG A 1 229 ? 30.091 -0.608 7.552 1.00 43.50 229 ARG A O 1
ATOM 1789 N N . GLY A 1 230 ? 30.620 -1.209 9.701 1.00 33.88 230 GLY A N 1
ATOM 1790 C CA . GLY A 1 230 ? 31.550 -0.165 10.168 1.00 33.88 230 GLY A CA 1
ATOM 1791 C C . GLY A 1 230 ? 31.264 1.272 9.770 1.00 33.88 230 GLY A C 1
ATOM 1792 O O . GLY A 1 230 ? 31.590 1.617 8.618 1.00 33.88 230 GLY A O 1
#

Radius of gyration: 18.56 Å; Cα contacts (8 Å, |Δi|>4): 253; chains: 1; bounding box: 52×41×53 Å

Secondary structure (DSSP, 8-state):
-----HHHHHHHHHHHHHHHHHHHHHHHHHT-S---HHHHHHHHHHHHHHHHHHHHHHHHHHHT-SSPPPTTS-HHHHHHHHHHT--TTGGGSHHHHHHHHHHHH-HHHHHHHHHHHHHHHHHTT-----TT-SSS---HHHHHHHHHHHHHHHH---HHHHHHHHTSS-THHHHHHHHHHHHHHHHHHHHHHHHHHHHH---TTTTTHHHHHHHHHHHHHHHHT-----

Nearest PDB structures (foldseek):
  6grj-assembly1_C  TM=1.823E-01  e=1.474E+00  Aeromonas hydrophila
  8a7u-assembly1_B  TM=1.741E-01  e=6.081E+00  Phaedon cochleariae

Solvent-accessible surface area (backbone atoms only — not comparable to full-atom values): 12470 Å² total; per-residue (Å²): 130,84,78,76,49,67,68,59,44,53,52,53,39,52,50,49,51,53,16,41,51,27,34,13,43,12,45,29,48,47,59,38,82,80,72,41,75,73,52,48,52,55,22,47,53,23,36,34,55,11,48,47,48,46,36,42,48,42,35,29,60,58,65,74,50,95,54,82,64,64,86,81,62,49,46,54,58,37,50,51,53,35,60,74,54,54,55,70,75,44,57,73,34,78,68,31,40,51,47,50,49,44,79,71,60,40,64,66,54,52,50,52,42,46,48,32,34,50,37,53,40,44,76,73,66,51,88,67,86,58,93,90,48,91,83,54,77,72,57,54,67,54,60,52,50,51,51,47,48,55,46,38,48,68,76,40,71,48,66,65,60,43,50,51,31,64,70,36,98,47,59,43,78,43,49,46,66,36,27,45,50,57,38,46,49,54,48,53,50,51,48,45,52,28,46,49,38,28,73,63,41,86,36,72,70,38,56,49,23,51,65,53,46,52,52,38,37,53,48,23,39,50,63,70,63,46,93,68,78,131

Sequence (230 aa):
MATDDPVFAFSVEQELDKAGALLARGLAGQRAPHYTDTARFLVMLDLAGGLRQLLQLAAALSTHSEGPPDRTVPLLTLLEAVVRVCPVRLLRTDEGERLHGFLAGDPLLREAVGLLDAFERYRAGDVLVWPGAERRPRAPEFAWRDMEHAVAERLFPDAQERQQRQLSADPAAYQQPVNDEVARVLTTCVDGLYTLLSVTSNVKAVRTGPARWRQQLEHGRRERAGPGRG

Mean predicted aligned error: 7.64 Å

pLDDT: mean 81.71, std 13.62, range [33.88, 96.88]